Protein AF-A0A8H4JHF5-F1 (afdb_monomer_lite)

Secondary structure (DSSP, 8-state):
-----EETTEES-HHHHHHHTT---BSTTS-B----S--EEE-SSS-EEEEEE-TTSSEEEETTTEEEEHHHHHHHHHHHHHHHHHHHHHHTTT-------GGG----TT---TT--GGG-TTT--TTHHHHHHHHHHH-TTT-SB----TT----B-HHHHHHHHHHHHHHHHHHHHHHHHH-SS---HHHHTT--SS--SS---SEEEETTEEEE--------SSS-------

Structure (mmCIF, N/CA/C/O backbone):
data_AF-A0A8H4JHF5-F1
#
_entry.id   AF-A0A8H4JHF5-F1
#
loop_
_atom_site.group_PDB
_atom_site.id
_atom_site.type_symbol
_atom_site.label_atom_id
_atom_site.label_alt_id
_atom_site.label_comp_id
_atom_site.label_asym_id
_atom_site.label_entity_id
_atom_site.label_seq_id
_atom_site.pdbx_PDB_ins_code
_atom_site.Cartn_x
_atom_site.Cartn_y
_atom_site.Cartn_z
_atom_site.occupancy
_atom_site.B_iso_or_equiv
_atom_site.auth_seq_id
_atom_site.auth_comp_id
_atom_site.auth_asym_id
_atom_site.auth_atom_id
_atom_site.pdbx_PDB_model_num
ATOM 1 N N . MET A 1 1 ? 5.338 -19.793 -7.069 1.00 25.20 1 MET A N 1
ATOM 2 C CA . MET A 1 1 ? 5.642 -18.380 -6.772 1.00 25.20 1 MET A CA 1
ATOM 3 C C . MET A 1 1 ? 6.980 -18.367 -6.062 1.00 25.20 1 MET A C 1
ATOM 5 O O . MET A 1 1 ? 7.082 -19.048 -5.052 1.00 25.20 1 MET A O 1
ATOM 9 N N . VAL A 1 2 ? 8.006 -17.720 -6.619 1.00 23.58 2 VAL A N 1
ATOM 10 C CA . VAL A 1 2 ? 9.291 -17.571 -5.917 1.00 23.58 2 VAL A CA 1
ATOM 11 C C . VAL A 1 2 ? 9.141 -16.384 -4.978 1.00 23.58 2 VAL A C 1
ATOM 13 O O . VAL A 1 2 ? 8.960 -15.260 -5.436 1.00 23.58 2 VAL A O 1
ATOM 16 N N . THR A 1 3 ? 9.139 -16.644 -3.677 1.00 25.92 3 THR A N 1
ATOM 17 C CA . THR A 1 3 ? 9.315 -15.608 -2.661 1.00 25.92 3 THR A CA 1
ATOM 18 C C . THR A 1 3 ? 10.799 -15.265 -2.619 1.00 25.92 3 THR A C 1
ATOM 20 O O . THR A 1 3 ? 11.589 -16.091 -2.175 1.00 25.92 3 THR A O 1
ATOM 23 N N . GLU A 1 4 ? 11.180 -14.098 -3.137 1.00 43.41 4 GLU A N 1
ATOM 24 C CA . GLU A 1 4 ? 12.553 -13.596 -3.016 1.00 43.41 4 GLU A CA 1
ATOM 25 C C . GLU A 1 4 ? 12.819 -13.123 -1.578 1.00 43.41 4 GLU A C 1
ATOM 27 O O . GLU A 1 4 ? 11.966 -12.480 -0.958 1.00 43.41 4 GLU A O 1
ATOM 32 N N . ASP A 1 5 ? 14.011 -13.425 -1.063 1.00 31.88 5 ASP A N 1
ATOM 33 C CA . ASP A 1 5 ? 14.491 -12.911 0.218 1.00 31.88 5 ASP A CA 1
ATOM 34 C C . ASP A 1 5 ? 15.028 -11.478 0.056 1.00 31.88 5 ASP A C 1
ATOM 36 O O . ASP A 1 5 ? 15.792 -11.171 -0.867 1.00 31.88 5 ASP A O 1
ATOM 40 N N . PHE A 1 6 ? 14.617 -10.596 0.973 1.00 39.22 6 PHE A N 1
ATOM 41 C CA . PHE A 1 6 ? 14.977 -9.176 1.004 1.00 39.22 6 PHE A CA 1
ATOM 42 C C . PHE A 1 6 ? 15.893 -8.886 2.199 1.00 39.22 6 PHE A C 1
ATOM 44 O O . PHE A 1 6 ? 15.413 -8.677 3.314 1.00 39.22 6 PHE A O 1
ATOM 51 N N . GLU A 1 7 ? 17.203 -8.810 1.965 1.00 35.16 7 GLU A N 1
ATOM 52 C CA . GLU A 1 7 ? 18.178 -8.349 2.963 1.00 35.16 7 GLU A CA 1
ATOM 53 C C . GLU A 1 7 ? 18.450 -6.838 2.813 1.00 35.16 7 GLU A C 1
ATOM 55 O O . GLU A 1 7 ? 18.526 -6.304 1.702 1.00 35.16 7 GLU A O 1
ATOM 60 N N . ASP A 1 8 ? 18.567 -6.125 3.940 1.00 40.41 8 ASP A N 1
ATOM 61 C CA . ASP A 1 8 ? 18.917 -4.694 4.043 1.00 40.41 8 ASP A CA 1
ATOM 62 C C . ASP A 1 8 ? 18.173 -3.733 3.085 1.00 40.41 8 ASP A C 1
ATOM 64 O O . ASP A 1 8 ? 18.700 -2.702 2.651 1.00 40.41 8 ASP A O 1
ATOM 68 N N . GLY A 1 9 ? 16.924 -4.058 2.732 1.00 38.84 9 GLY A N 1
ATOM 69 C CA . GLY A 1 9 ? 16.094 -3.247 1.832 1.00 38.84 9 GLY A CA 1
ATOM 70 C C . GLY A 1 9 ? 16.600 -3.181 0.384 1.00 38.84 9 GLY A C 1
ATOM 71 O O . GLY A 1 9 ? 16.197 -2.281 -0.361 1.00 38.84 9 GLY A O 1
ATOM 72 N N . LYS A 1 10 ? 17.476 -4.108 -0.025 1.00 37.06 10 LYS A N 1
ATOM 73 C CA . LYS A 1 10 ? 17.934 -4.273 -1.410 1.00 37.06 10 LYS A CA 1
ATOM 74 C C . LYS A 1 10 ? 17.212 -5.453 -2.058 1.00 37.06 10 LYS A C 1
ATOM 76 O O . LYS A 1 10 ? 17.148 -6.539 -1.495 1.00 37.06 10 LYS A O 1
ATOM 81 N N . SER A 1 11 ? 16.741 -5.252 -3.285 1.00 39.59 11 SER A N 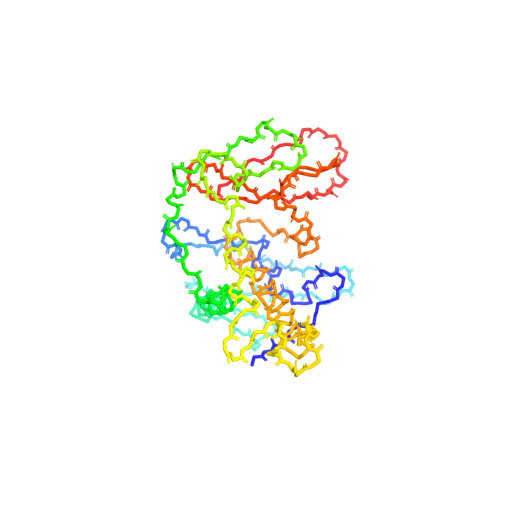1
ATOM 82 C CA . SER A 1 11 ? 16.392 -6.362 -4.174 1.00 39.59 11 SER A CA 1
ATOM 83 C C . SER A 1 11 ? 17.664 -7.140 -4.512 1.00 39.59 11 SER A C 1
ATOM 85 O O . SER A 1 11 ? 18.579 -6.579 -5.120 1.00 39.59 11 SER A O 1
ATOM 87 N N . SER A 1 12 ? 17.715 -8.422 -4.150 1.00 38.69 12 SER A N 1
ATOM 88 C CA . SER A 1 12 ? 18.722 -9.375 -4.644 1.00 38.69 12 SER A CA 1
ATOM 89 C C . SER A 1 12 ? 18.585 -9.594 -6.161 1.00 38.69 12 SER A C 1
ATOM 91 O O . SER A 1 12 ? 19.569 -9.827 -6.866 1.00 38.69 12 SER A O 1
ATOM 93 N N . SER A 1 13 ? 17.369 -9.415 -6.684 1.00 44.72 13 SER A N 1
ATOM 94 C CA . SER A 1 13 ? 17.026 -9.480 -8.101 1.00 44.72 13 SER A CA 1
ATOM 95 C C . SER A 1 13 ? 17.589 -8.287 -8.888 1.00 44.72 13 SER A C 1
ATOM 97 O O . SER A 1 13 ? 17.023 -7.187 -8.888 1.00 44.72 13 SER A O 1
ATOM 99 N N . THR A 1 14 ? 18.689 -8.507 -9.620 1.00 48.59 14 THR A N 1
ATOM 100 C CA . THR A 1 14 ? 19.264 -7.532 -10.575 1.00 48.59 14 THR A CA 1
ATOM 101 C C . THR A 1 14 ? 18.264 -7.138 -11.674 1.00 48.59 14 THR A C 1
ATOM 103 O O . THR A 1 14 ? 18.361 -6.050 -12.237 1.00 48.59 14 THR A O 1
ATOM 106 N N . LEU A 1 15 ? 17.282 -7.998 -11.969 1.00 48.69 15 LEU A N 1
ATOM 107 C CA . LEU A 1 15 ? 16.247 -7.759 -12.977 1.00 48.69 15 LEU A CA 1
ATOM 108 C C . LEU A 1 15 ? 15.301 -6.615 -12.581 1.00 48.69 15 LEU A C 1
ATOM 110 O O . LEU A 1 15 ? 15.042 -5.737 -13.400 1.00 48.69 15 LEU A O 1
ATOM 114 N N . LEU A 1 16 ? 14.826 -6.588 -11.330 1.00 48.66 16 LEU A N 1
ATOM 115 C CA . LEU A 1 16 ? 13.925 -5.531 -10.855 1.00 48.66 16 LEU A CA 1
ATOM 116 C C . LEU A 1 16 ? 14.627 -4.163 -10.887 1.00 48.66 16 LEU A C 1
ATOM 118 O O . LEU A 1 16 ? 14.064 -3.188 -11.374 1.00 48.66 16 LEU A O 1
ATOM 122 N N . VAL A 1 17 ? 15.903 -4.138 -10.479 1.00 47.56 17 VAL A N 1
ATOM 123 C CA . VAL A 1 17 ? 16.789 -2.962 -10.546 1.00 47.56 17 VAL A CA 1
ATOM 124 C C . VAL A 1 17 ? 17.064 -2.524 -11.993 1.00 47.56 17 VAL A C 1
ATOM 126 O O . VAL A 1 17 ? 17.248 -1.337 -12.245 1.00 47.56 17 VAL A O 1
ATOM 129 N N . TYR A 1 18 ? 17.078 -3.446 -12.964 1.00 51.41 18 TYR A N 1
ATOM 130 C CA . TYR A 1 18 ? 17.217 -3.110 -14.386 1.00 51.41 18 TYR A CA 1
ATOM 131 C C . TYR A 1 18 ? 15.966 -2.422 -14.942 1.00 51.41 18 TYR A C 1
ATOM 133 O O . TYR A 1 18 ? 16.091 -1.417 -15.639 1.00 51.41 18 TYR A O 1
ATOM 141 N N . PHE A 1 19 ? 14.769 -2.922 -14.618 1.00 49.56 19 PHE A N 1
ATOM 142 C CA . PHE A 1 19 ? 13.523 -2.262 -15.015 1.00 49.56 19 PHE A CA 1
ATOM 143 C C . PHE A 1 19 ? 13.397 -0.881 -14.364 1.00 49.56 19 PHE A C 1
ATOM 145 O O . PHE A 1 19 ? 13.328 0.117 -15.078 1.00 49.56 19 PHE A O 1
ATOM 152 N N . SER A 1 20 ? 13.464 -0.795 -13.034 1.00 45.72 20 SER A N 1
ATOM 153 C CA . SER A 1 20 ? 13.176 0.448 -12.306 1.00 45.72 20 SER A CA 1
ATOM 154 C C . SER A 1 20 ? 14.230 1.557 -12.491 1.00 45.72 20 SER A C 1
ATOM 156 O O . SER A 1 20 ? 13.950 2.730 -12.236 1.00 45.72 20 SER A O 1
ATOM 158 N N . ALA A 1 21 ? 15.431 1.224 -12.982 1.00 43.59 21 ALA A N 1
ATOM 159 C CA . ALA A 1 21 ? 16.453 2.201 -13.365 1.00 43.59 21 ALA A CA 1
ATOM 160 C C . ALA A 1 21 ? 16.362 2.682 -14.831 1.00 43.59 21 ALA A C 1
ATOM 162 O O . ALA A 1 21 ? 17.144 3.556 -15.213 1.00 43.59 21 ALA A O 1
ATOM 163 N N . ILE A 1 22 ? 15.490 2.097 -15.671 1.00 47.69 22 ILE A N 1
ATOM 164 C CA . ILE A 1 22 ? 15.524 2.296 -17.137 1.00 47.69 22 ILE A CA 1
ATOM 165 C C . ILE A 1 22 ? 14.126 2.453 -17.789 1.00 47.69 22 ILE A C 1
ATOM 167 O O . ILE A 1 22 ? 13.994 3.257 -18.712 1.00 47.69 22 ILE A O 1
ATOM 171 N N . TRP A 1 23 ? 13.087 1.723 -17.352 1.00 47.41 23 TRP A N 1
ATOM 172 C CA . TRP A 1 23 ? 11.727 1.723 -17.933 1.00 47.41 23 TRP A CA 1
ATOM 173 C C . TRP A 1 23 ? 10.649 1.860 -16.839 1.00 47.41 23 TRP A C 1
ATOM 175 O O . TRP A 1 23 ? 10.302 0.875 -16.193 1.00 47.41 23 TRP A O 1
ATOM 185 N N . GLY A 1 24 ? 10.057 3.050 -16.701 1.00 43.91 24 GLY A N 1
ATOM 186 C CA . GLY A 1 24 ? 8.703 3.190 -16.144 1.00 43.91 24 GLY A CA 1
ATOM 187 C C . GLY A 1 24 ? 7.635 2.969 -17.227 1.00 43.91 24 GLY A C 1
ATOM 188 O O . GLY A 1 24 ? 7.940 3.043 -18.425 1.00 43.91 24 GLY A O 1
ATOM 189 N N . LEU A 1 25 ? 6.384 2.721 -16.826 1.00 39.84 25 LEU A N 1
ATOM 190 C CA . LEU A 1 25 ? 5.227 2.757 -17.734 1.00 39.84 25 LEU A CA 1
ATOM 191 C C . LEU A 1 25 ? 5.077 4.164 -18.343 1.00 39.84 25 LEU A C 1
ATOM 193 O O . LEU A 1 25 ? 5.313 5.164 -17.664 1.00 39.84 25 LEU A O 1
ATOM 197 N N . SER A 1 26 ? 4.711 4.268 -19.629 1.00 41.25 26 SER A N 1
ATOM 198 C CA . SER A 1 26 ? 4.605 5.569 -20.304 1.00 41.25 26 SER A CA 1
ATOM 199 C C . SER A 1 26 ? 3.205 5.854 -20.844 1.00 41.25 26 SER A C 1
ATOM 201 O O . SER A 1 26 ? 2.713 5.179 -21.747 1.00 41.25 26 SER A O 1
ATOM 203 N N . LYS A 1 27 ? 2.625 6.945 -20.325 1.00 37.16 27 LYS A N 1
ATOM 204 C CA . LYS A 1 27 ? 1.348 7.552 -20.730 1.00 37.16 27 LYS A CA 1
ATOM 205 C C . LYS A 1 27 ? 0.090 6.688 -20.552 1.00 37.16 27 LYS A C 1
ATOM 207 O O . LYS A 1 27 ? 0.132 5.537 -20.142 1.00 37.16 27 LYS A O 1
ATOM 212 N N . GLU A 1 28 ? -1.040 7.345 -20.814 1.00 37.34 28 GLU A N 1
ATOM 213 C CA . GLU A 1 28 ? -2.404 7.132 -20.295 1.00 37.34 28 GLU A CA 1
ATOM 214 C C . GLU A 1 28 ? -3.033 5.739 -20.519 1.00 37.34 28 GLU A C 1
ATOM 216 O O . GLU A 1 28 ? -4.096 5.473 -19.970 1.00 37.34 28 GLU A O 1
ATOM 221 N N . GLU A 1 29 ? -2.383 4.836 -21.261 1.00 39.84 29 GLU A N 1
ATOM 222 C CA . GLU A 1 29 ? -2.839 3.451 -21.470 1.00 39.84 29 GLU A CA 1
ATOM 223 C C . GLU A 1 29 ? -1.856 2.368 -20.973 1.00 39.84 29 GLU A C 1
ATOM 225 O O . GLU A 1 29 ? -2.173 1.181 -21.042 1.00 39.84 29 GLU A O 1
ATOM 230 N N . GLY A 1 30 ? -0.636 2.721 -20.545 1.00 41.78 30 GLY A N 1
ATOM 231 C CA . GLY A 1 30 ? 0.399 1.749 -20.139 1.00 41.78 30 GLY A CA 1
ATOM 232 C C . GLY A 1 30 ? 0.911 0.817 -21.257 1.00 41.78 30 GLY A C 1
ATOM 233 O O . GLY A 1 30 ? 1.645 -0.139 -20.995 1.00 41.78 30 GLY A O 1
ATOM 234 N N . ASN A 1 31 ? 0.523 1.071 -22.511 1.00 41.31 31 ASN A N 1
ATOM 235 C CA . ASN A 1 31 ? 0.847 0.229 -23.665 1.00 41.31 31 ASN A CA 1
ATOM 236 C C . ASN A 1 31 ? 2.235 0.527 -24.270 1.00 41.31 31 ASN A C 1
ATOM 238 O O . ASN A 1 31 ? 2.893 -0.404 -24.753 1.00 41.31 31 ASN A O 1
ATOM 242 N N . GLU A 1 32 ? 2.674 1.793 -24.228 1.00 38.00 32 GLU A N 1
ATOM 243 C CA . GLU A 1 32 ? 3.924 2.295 -24.820 1.00 38.00 32 GLU A CA 1
ATOM 244 C C . GLU A 1 32 ? 5.040 2.548 -23.790 1.00 38.00 32 GLU A C 1
ATOM 246 O O . GLU A 1 32 ? 4.815 2.640 -22.583 1.00 38.00 32 GLU A O 1
ATOM 251 N N . TYR A 1 33 ? 6.291 2.529 -24.270 1.00 46.97 33 TYR A N 1
ATOM 252 C CA . TYR A 1 33 ? 7.355 1.902 -23.485 1.00 46.97 33 TYR A CA 1
ATOM 253 C C . TYR A 1 33 ? 8.792 2.104 -24.016 1.00 46.97 33 TYR A C 1
ATOM 255 O O . TYR A 1 33 ? 9.018 2.317 -25.209 1.00 46.97 33 TYR A O 1
ATOM 263 N N . LEU A 1 34 ? 9.764 1.886 -23.113 1.00 44.69 34 LEU A N 1
ATOM 264 C CA . LEU A 1 34 ? 11.213 1.604 -23.347 1.00 44.69 34 LEU A CA 1
ATOM 265 C C . LEU A 1 34 ? 11.985 0.084 -23.528 1.00 44.69 34 LEU A C 1
ATOM 26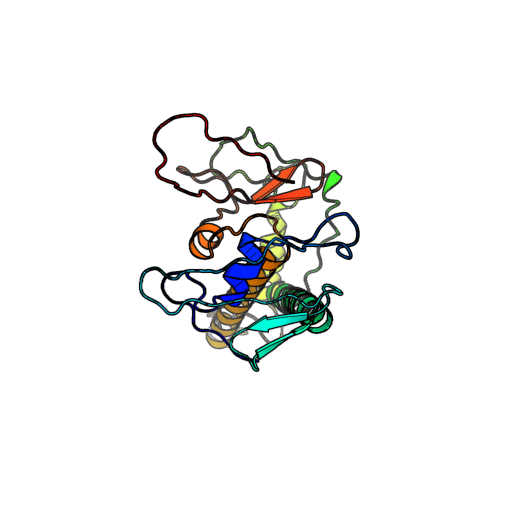7 O O . LEU A 1 34 ? 11.778 -1.735 -22.803 1.00 44.69 34 LEU A O 1
ATOM 271 N N . ARG A 1 35 ? 12.859 0.797 -24.425 1.00 47.56 35 ARG A N 1
ATOM 272 C CA . ARG A 1 35 ? 13.858 0.661 -25.552 1.00 47.56 35 ARG A CA 1
ATOM 273 C C . ARG A 1 35 ? 15.078 1.607 -25.339 1.00 47.56 35 ARG A C 1
ATOM 275 O O . ARG A 1 35 ? 15.020 2.752 -25.783 1.00 47.56 35 ARG A O 1
ATOM 282 N N . PRO A 1 36 ? 16.193 1.179 -24.711 1.00 45.16 36 PRO A N 1
ATOM 283 C CA . PRO A 1 36 ? 17.398 1.978 -24.498 1.00 45.16 36 PRO A CA 1
ATOM 284 C C . PRO A 1 36 ? 18.561 1.482 -25.377 1.00 45.16 36 PRO A C 1
ATOM 286 O O . PRO A 1 36 ? 18.510 0.403 -25.973 1.00 45.16 36 PRO A O 1
ATOM 289 N N . ALA A 1 37 ? 19.681 2.207 -25.368 1.00 41.75 37 ALA A N 1
ATOM 290 C CA . ALA A 1 37 ? 20.959 1.605 -25.745 1.00 41.75 37 ALA A CA 1
ATOM 291 C C . ALA A 1 37 ? 21.364 0.516 -24.726 1.00 41.75 37 ALA A C 1
ATOM 293 O O . ALA A 1 37 ? 21.087 0.641 -23.528 1.00 41.75 37 ALA A O 1
ATOM 294 N N . ARG A 1 38 ? 22.023 -0.553 -25.209 1.00 47.97 38 ARG A N 1
ATOM 295 C CA . ARG A 1 38 ? 22.440 -1.728 -24.415 1.00 47.97 38 ARG A CA 1
ATOM 296 C C . ARG A 1 38 ? 23.074 -1.310 -23.086 1.00 47.97 38 ARG A C 1
ATOM 298 O O . ARG A 1 38 ? 24.094 -0.628 -23.074 1.00 47.97 38 ARG A O 1
ATOM 305 N N . SER A 1 39 ? 22.484 -1.753 -21.983 1.00 51.41 39 SER A N 1
ATOM 306 C CA . SER A 1 39 ? 22.835 -1.308 -20.632 1.00 51.41 39 SER A CA 1
ATOM 307 C C . SER A 1 39 ? 23.347 -2.499 -19.821 1.00 51.41 39 SER A C 1
ATOM 309 O O . SER A 1 39 ? 22.720 -3.556 -19.807 1.00 51.41 39 SER A O 1
ATOM 311 N N . ALA A 1 40 ? 24.495 -2.337 -19.163 1.00 46.00 40 ALA A N 1
ATOM 312 C CA . ALA A 1 40 ? 25.084 -3.349 -18.290 1.00 46.00 40 ALA A CA 1
ATOM 313 C C . ALA A 1 40 ? 25.035 -2.851 -16.844 1.00 46.00 40 ALA A C 1
ATOM 315 O O . ALA A 1 40 ? 25.526 -1.758 -16.554 1.00 46.00 40 ALA A O 1
ATOM 316 N N . LEU A 1 41 ? 24.457 -3.648 -15.944 1.00 46.22 41 LEU A N 1
ATOM 317 C CA . LEU A 1 41 ? 24.495 -3.361 -14.512 1.00 46.22 41 LEU A CA 1
ATOM 318 C C . LEU A 1 41 ? 25.717 -4.026 -13.884 1.00 46.22 41 LEU A C 1
ATOM 320 O O . LEU A 1 41 ? 26.019 -5.194 -14.139 1.00 46.22 41 LEU A O 1
ATOM 324 N N . ARG A 1 42 ? 26.409 -3.262 -13.039 1.00 41.62 42 ARG A N 1
ATOM 325 C CA . ARG A 1 42 ? 27.586 -3.702 -12.297 1.00 41.62 42 ARG A CA 1
ATOM 326 C C . ARG A 1 42 ? 27.272 -3.625 -10.808 1.00 41.62 42 ARG A C 1
ATOM 328 O O . ARG A 1 42 ? 27.178 -2.530 -10.258 1.00 41.62 42 ARG A O 1
ATOM 335 N N . GLN A 1 43 ? 27.095 -4.780 -10.169 1.00 43.62 43 GLN A N 1
ATOM 336 C CA . GLN A 1 43 ? 27.123 -4.858 -8.708 1.00 43.62 43 GLN A CA 1
ATOM 337 C C . GLN A 1 43 ? 28.518 -4.436 -8.215 1.00 43.62 43 GLN A C 1
ATOM 339 O O . GLN A 1 43 ? 29.500 -4.600 -8.940 1.00 43.62 43 GLN A O 1
ATOM 344 N N . SER A 1 44 ? 28.626 -3.891 -7.000 1.00 40.91 44 SER A N 1
ATOM 345 C CA . SER A 1 44 ? 29.897 -3.355 -6.485 1.00 40.91 44 SER A CA 1
ATOM 346 C C . SER A 1 44 ? 31.009 -4.405 -6.390 1.00 40.91 44 SER A C 1
ATOM 348 O O . SER A 1 44 ? 32.169 -4.063 -6.596 1.00 40.91 44 SER A O 1
ATOM 350 N N . GLU A 1 45 ? 30.652 -5.668 -6.135 1.00 42.09 45 GLU A N 1
ATOM 351 C CA . GLU A 1 45 ? 31.588 -6.793 -5.960 1.00 42.09 45 GLU A CA 1
ATOM 352 C C . GLU A 1 45 ? 31.126 -8.076 -6.695 1.00 42.09 45 GLU A C 1
ATOM 354 O O . GLU A 1 45 ? 31.617 -9.167 -6.421 1.00 42.09 45 GLU A O 1
ATOM 359 N N . GLY A 1 46 ? 30.168 -7.961 -7.627 1.00 52.50 46 GLY A N 1
ATOM 360 C CA . GLY A 1 46 ? 29.481 -9.101 -8.254 1.00 52.50 46 GLY A CA 1
ATOM 361 C C . GLY A 1 46 ? 29.697 -9.255 -9.765 1.00 52.50 46 GLY A C 1
ATOM 362 O O . GLY A 1 46 ? 30.349 -8.440 -10.423 1.00 52.50 46 GLY A O 1
ATOM 363 N N . SER A 1 47 ? 29.109 -10.313 -10.329 1.00 53.28 47 SER A N 1
ATOM 364 C CA . SER A 1 47 ? 29.116 -10.606 -11.767 1.00 53.28 47 SER A CA 1
ATOM 365 C C . SER A 1 47 ? 28.427 -9.510 -12.596 1.00 53.28 47 SER A C 1
ATOM 367 O O . SER A 1 47 ? 27.471 -8.866 -12.158 1.00 53.28 47 SER A O 1
ATOM 369 N N . VAL A 1 48 ? 28.912 -9.292 -13.823 1.00 59.78 48 VAL A N 1
ATOM 370 C CA . VAL A 1 48 ? 28.329 -8.314 -14.756 1.00 59.78 48 VAL A CA 1
ATOM 371 C C . VAL A 1 48 ? 27.184 -8.966 -15.522 1.00 59.78 48 VAL A C 1
ATOM 373 O O . VAL A 1 48 ? 27.404 -9.878 -16.317 1.00 59.78 48 VAL A O 1
ATOM 376 N N . TYR A 1 49 ? 25.966 -8.471 -15.311 1.00 62.06 49 TYR A N 1
ATOM 377 C CA . TYR A 1 49 ? 24.783 -8.955 -16.017 1.00 62.06 49 TYR A CA 1
ATOM 378 C C . TYR A 1 49 ? 24.599 -8.187 -17.330 1.00 62.06 49 TYR A C 1
ATOM 380 O O . TYR A 1 49 ? 24.472 -6.958 -17.347 1.00 62.06 49 TYR A O 1
ATOM 388 N N . HIS A 1 50 ? 24.580 -8.928 -18.439 1.00 69.25 50 HIS A N 1
ATOM 389 C CA . HIS A 1 50 ? 24.323 -8.402 -19.776 1.00 69.25 50 HIS A CA 1
ATOM 390 C C . HIS A 1 50 ? 22.886 -8.710 -20.199 1.00 69.25 50 HIS A C 1
ATOM 392 O O . HIS A 1 50 ? 22.518 -9.874 -20.356 1.00 69.25 50 HIS A O 1
ATOM 398 N N . PHE A 1 51 ? 22.102 -7.652 -20.404 1.00 73.75 51 PHE A N 1
ATOM 399 C CA . PHE A 1 51 ? 20.723 -7.726 -20.876 1.00 73.75 51 PHE A CA 1
ATOM 400 C C . PHE A 1 51 ? 20.659 -7.418 -22.375 1.00 73.75 51 PHE A C 1
ATOM 402 O O . PHE A 1 51 ? 21.225 -6.427 -22.851 1.00 73.75 51 PHE A O 1
ATOM 409 N N . TYR A 1 52 ? 19.950 -8.263 -23.117 1.00 76.69 52 TYR A N 1
ATOM 410 C CA . TYR A 1 52 ? 19.759 -8.152 -24.558 1.00 76.69 52 TYR A CA 1
ATOM 411 C C . TYR A 1 52 ? 18.272 -8.004 -24.862 1.00 76.69 52 TYR A C 1
ATOM 413 O O . TYR A 1 52 ? 17.457 -8.803 -24.414 1.00 76.69 52 TYR A O 1
ATOM 421 N N . TRP A 1 53 ? 17.921 -6.991 -25.650 1.00 77.75 53 TRP A N 1
ATOM 422 C CA . TRP A 1 53 ? 16.562 -6.804 -26.148 1.00 77.75 53 TRP A CA 1
ATOM 423 C C . TRP A 1 53 ? 16.420 -7.395 -27.547 1.00 77.75 53 TRP A C 1
ATOM 425 O O . TRP A 1 53 ? 17.242 -7.131 -28.426 1.00 77.75 53 TRP A O 1
ATOM 435 N N . SER A 1 54 ? 15.342 -8.145 -27.768 1.00 81.38 54 SER A N 1
ATOM 436 C CA . SER A 1 54 ? 14.867 -8.498 -29.113 1.00 81.38 5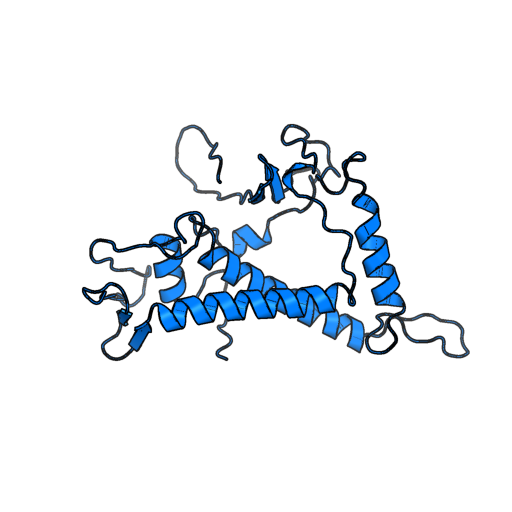4 SER A CA 1
ATOM 437 C C . SER A 1 54 ? 14.531 -7.240 -29.930 1.00 81.38 54 SER A C 1
ATOM 439 O O . SER A 1 54 ? 14.036 -6.257 -29.377 1.00 81.38 54 SER A O 1
ATOM 441 N N . GLU A 1 55 ? 14.731 -7.269 -31.249 1.00 78.31 55 GLU A N 1
ATOM 442 C CA . GLU A 1 55 ? 14.532 -6.099 -32.128 1.00 78.31 55 GLU A CA 1
ATOM 443 C C . GLU A 1 55 ? 13.085 -5.564 -32.098 1.00 78.31 55 GLU A C 1
ATOM 445 O O . GLU A 1 55 ? 12.850 -4.350 -32.072 1.00 78.31 55 GLU A O 1
ATOM 450 N N . ASN A 1 56 ? 12.104 -6.467 -31.984 1.00 79.69 56 ASN A N 1
ATOM 451 C CA . ASN A 1 56 ? 10.68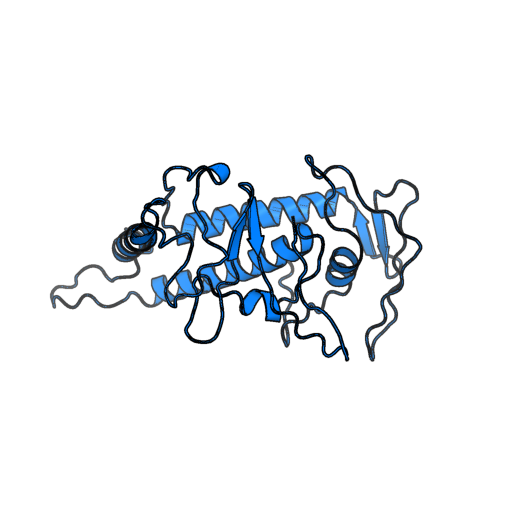1 -6.145 -31.824 1.00 79.69 56 ASN A CA 1
ATOM 452 C C . ASN A 1 56 ? 10.313 -5.581 -30.428 1.00 79.69 56 ASN A C 1
ATOM 454 O O . ASN A 1 56 ? 9.172 -5.168 -30.216 1.00 79.69 56 ASN A O 1
ATOM 458 N N . GLY A 1 57 ? 11.264 -5.524 -29.488 1.00 76.88 57 GLY A N 1
ATOM 459 C CA . GLY A 1 57 ? 11.068 -5.006 -28.132 1.00 76.88 57 GLY A CA 1
ATOM 460 C C . GLY A 1 57 ? 10.147 -5.857 -27.254 1.00 76.88 57 GLY A C 1
ATOM 461 O O . GLY A 1 57 ? 9.665 -5.356 -26.246 1.00 76.88 57 GLY A O 1
ATOM 462 N N . GLN A 1 58 ? 9.861 -7.110 -27.632 1.00 81.00 58 GLN A N 1
ATOM 463 C CA . GLN A 1 58 ? 8.919 -7.964 -26.897 1.00 81.00 58 GLN A CA 1
ATOM 464 C C . GLN A 1 58 ? 9.577 -8.917 -25.898 1.00 81.00 58 GLN A C 1
ATOM 466 O O . GLN A 1 58 ? 8.847 -9.508 -25.107 1.00 81.00 58 GLN A O 1
ATOM 471 N N . THR A 1 59 ? 10.905 -9.056 -25.897 1.00 83.44 59 THR A N 1
ATOM 472 C CA . THR A 1 59 ? 11.643 -9.956 -24.996 1.00 83.44 59 THR A CA 1
ATOM 473 C C . THR A 1 59 ? 12.991 -9.371 -24.570 1.00 83.44 59 THR A C 1
ATOM 475 O O . THR A 1 59 ? 13.757 -8.887 -25.410 1.00 83.44 59 THR A O 1
ATOM 478 N N . ILE A 1 60 ? 13.293 -9.491 -23.274 1.00 82.50 60 ILE A N 1
ATOM 479 C CA . ILE A 1 60 ? 14.639 -9.370 -22.697 1.00 82.50 60 ILE A CA 1
ATOM 480 C C . ILE A 1 60 ? 15.216 -10.775 -22.526 1.00 82.50 60 ILE A C 1
ATOM 482 O O . ILE A 1 60 ? 14.508 -11.660 -22.045 1.00 82.50 60 ILE A O 1
ATOM 486 N N . SER A 1 61 ? 16.493 -10.980 -22.838 1.00 82.44 61 SER A N 1
ATOM 487 C CA . SER A 1 61 ? 17.257 -12.147 -22.387 1.00 82.44 61 SER A CA 1
ATOM 488 C C . SER A 1 61 ? 18.520 -11.749 -21.625 1.00 82.44 61 SER A C 1
ATOM 490 O O . SER A 1 61 ? 19.122 -10.700 -21.872 1.00 82.44 61 SER A O 1
ATOM 492 N N . TRP A 1 62 ? 18.909 -12.592 -20.672 1.00 82.69 62 TRP A N 1
ATOM 493 C CA . TRP A 1 62 ? 20.143 -12.490 -19.896 1.00 82.69 62 TRP A CA 1
ATOM 494 C C . TRP A 1 62 ? 20.637 -13.893 -19.534 1.00 82.69 62 TRP A C 1
ATOM 496 O O . TRP A 1 62 ? 19.883 -14.861 -19.568 1.00 82.69 62 TRP A O 1
ATOM 506 N N . ASP A 1 63 ? 21.928 -14.006 -19.224 1.00 74.75 63 ASP A N 1
ATOM 507 C CA . ASP A 1 63 ? 22.584 -15.275 -18.871 1.00 74.75 63 ASP A CA 1
ATOM 508 C C . ASP A 1 63 ? 22.277 -16.442 -19.841 1.00 74.75 63 ASP A C 1
ATOM 510 O O . ASP A 1 63 ? 22.020 -17.577 -19.453 1.00 74.75 63 ASP A O 1
ATOM 514 N N . ARG A 1 64 ? 22.290 -16.113 -21.143 1.00 69.44 64 ARG A N 1
ATOM 515 C CA . ARG A 1 64 ? 22.022 -16.969 -22.319 1.00 69.44 64 ARG A CA 1
ATOM 516 C C . ARG A 1 64 ? 20.603 -17.534 -22.418 1.00 69.44 64 ARG A C 1
ATOM 518 O O . ARG A 1 64 ? 19.924 -17.226 -23.394 1.00 69.44 64 ARG A O 1
ATOM 525 N N . ASP A 1 65 ? 20.174 -18.317 -21.436 1.00 76.81 65 ASP A N 1
ATOM 526 C CA . ASP A 1 65 ? 18.946 -19.118 -21.512 1.00 76.81 65 ASP A CA 1
ATOM 527 C C . ASP A 1 65 ? 17.749 -18.430 -20.830 1.00 76.81 65 ASP A C 1
ATOM 529 O O . ASP A 1 65 ? 16.588 -18.689 -21.173 1.00 76.81 65 ASP A O 1
ATOM 533 N N . THR A 1 66 ? 18.006 -17.505 -19.897 1.00 79.94 66 THR A N 1
ATOM 534 C CA . THR A 1 66 ? 16.943 -16.809 -19.161 1.00 79.94 66 THR A CA 1
ATOM 535 C C . THR A 1 66 ? 16.342 -15.687 -20.003 1.00 79.94 66 THR A C 1
ATOM 537 O O . THR A 1 66 ? 17.048 -14.848 -20.565 1.00 79.94 66 THR A O 1
ATOM 540 N N . HIS A 1 67 ? 15.013 -15.657 -20.098 1.00 83.81 67 HIS A N 1
ATOM 541 C CA . HIS A 1 67 ? 14.295 -14.686 -20.914 1.00 83.81 67 HIS A CA 1
ATOM 542 C C . HIS A 1 67 ? 12.942 -14.301 -20.308 1.00 83.81 67 HIS A C 1
ATOM 544 O O . HIS A 1 67 ? 12.240 -15.123 -19.718 1.00 83.81 67 HIS A O 1
ATOM 550 N N . LEU A 1 68 ? 12.561 -13.037 -20.496 1.00 83.19 68 LEU A N 1
ATOM 551 C CA . LEU A 1 68 ? 11.288 -12.472 -20.064 1.00 83.19 68 LEU A CA 1
ATOM 552 C C . LEU A 1 68 ? 10.647 -11.713 -21.225 1.00 83.19 68 LEU A C 1
ATOM 554 O O . LEU A 1 68 ? 11.194 -10.722 -21.709 1.00 83.19 68 LEU A O 1
ATOM 558 N N . SER A 1 69 ? 9.469 -12.157 -21.655 1.00 86.25 69 SER A N 1
ATOM 559 C CA . SER A 1 69 ? 8.651 -11.408 -22.609 1.00 86.25 69 SER A CA 1
ATOM 560 C C . SER A 1 69 ? 7.857 -10.290 -21.930 1.00 86.25 69 SER A C 1
ATOM 562 O O . SER A 1 69 ? 7.413 -10.428 -20.788 1.00 86.25 69 SER A O 1
ATOM 564 N N . MET A 1 70 ? 7.550 -9.223 -22.667 1.00 80.25 70 MET A N 1
ATOM 565 C CA . MET A 1 70 ? 6.647 -8.159 -22.213 1.00 80.25 70 MET A CA 1
ATOM 566 C C . MET A 1 70 ? 5.221 -8.675 -21.953 1.00 80.25 70 MET A C 1
ATOM 568 O O . MET A 1 70 ? 4.467 -8.062 -21.204 1.00 80.25 70 MET A O 1
ATOM 572 N N . GLY A 1 71 ? 4.848 -9.833 -22.513 1.00 80.12 71 GLY A N 1
ATOM 573 C CA . GLY A 1 71 ? 3.621 -10.546 -22.148 1.00 80.12 71 GLY A CA 1
ATOM 574 C C . GLY A 1 71 ? 3.684 -11.194 -20.758 1.00 80.12 71 GLY A C 1
ATOM 575 O O . GLY A 1 71 ? 2.687 -11.187 -20.040 1.00 80.12 71 GLY A O 1
ATOM 576 N N . GLN A 1 72 ? 4.841 -11.724 -20.348 1.00 81.81 72 GLN A N 1
ATOM 577 C CA . GLN A 1 72 ? 5.064 -12.203 -18.975 1.00 81.81 72 GLN A CA 1
ATOM 578 C C . GLN A 1 72 ? 5.182 -11.030 -17.989 1.00 81.81 72 GLN A C 1
ATOM 580 O O . GLN A 1 72 ? 4.570 -11.091 -16.928 1.00 81.81 72 GLN A O 1
ATOM 585 N N . PHE A 1 73 ? 5.884 -9.950 -18.353 1.00 80.81 73 PHE A N 1
ATOM 586 C CA . PHE A 1 73 ? 6.021 -8.751 -17.513 1.00 80.81 73 PHE A CA 1
ATOM 587 C C . PHE A 1 73 ? 4.668 -8.079 -17.223 1.00 80.81 73 PHE A C 1
ATOM 589 O O . PHE A 1 73 ? 4.330 -7.856 -16.063 1.00 80.81 73 PHE A O 1
ATOM 596 N N . ARG A 1 74 ? 3.828 -7.854 -18.247 1.00 80.00 74 ARG A N 1
ATOM 597 C CA . ARG A 1 74 ? 2.467 -7.317 -18.045 1.00 80.00 74 ARG A CA 1
ATOM 598 C C . ARG A 1 74 ? 1.597 -8.233 -17.173 1.00 80.00 74 ARG A C 1
ATOM 600 O O . ARG A 1 74 ? 0.831 -7.733 -16.357 1.00 80.00 74 ARG A O 1
ATOM 607 N N . ARG A 1 75 ? 1.737 -9.564 -17.288 1.00 84.00 75 ARG A N 1
ATOM 608 C CA . ARG A 1 75 ? 1.050 -10.512 -16.388 1.00 84.00 75 ARG A CA 1
ATOM 609 C C . ARG A 1 75 ? 1.565 -10.448 -14.950 1.00 84.00 75 ARG A C 1
ATOM 611 O O . ARG A 1 75 ? 0.751 -10.561 -14.045 1.00 84.00 75 ARG A O 1
ATOM 618 N N . LEU A 1 76 ? 2.865 -10.233 -14.730 1.00 85.12 76 LEU A N 1
ATOM 619 C CA . LEU A 1 76 ? 3.426 -10.029 -13.390 1.00 85.12 76 LEU A CA 1
ATOM 620 C C . LEU A 1 76 ? 2.841 -8.771 -12.729 1.00 85.12 76 LEU A C 1
ATOM 622 O O . LEU A 1 76 ? 2.400 -8.844 -11.587 1.00 85.12 76 LEU A O 1
ATOM 626 N N . ALA A 1 77 ? 2.779 -7.653 -13.459 1.00 83.19 77 ALA A N 1
ATOM 627 C CA . ALA A 1 77 ? 2.178 -6.413 -12.963 1.00 83.19 77 ALA A CA 1
ATOM 628 C C . ALA A 1 77 ? 0.675 -6.568 -12.670 1.00 83.19 77 ALA A C 1
ATOM 630 O O . ALA A 1 77 ? 0.208 -6.164 -11.607 1.00 83.19 77 ALA A O 1
ATOM 631 N N . HIS A 1 78 ? -0.072 -7.210 -13.574 1.00 86.94 78 HIS A N 1
ATOM 632 C CA . HIS A 1 78 ? -1.503 -7.462 -13.389 1.00 86.94 78 HIS A CA 1
ATOM 633 C C . HIS A 1 78 ? -1.791 -8.401 -12.205 1.00 86.94 78 HIS A C 1
ATOM 635 O O . HIS A 1 78 ? -2.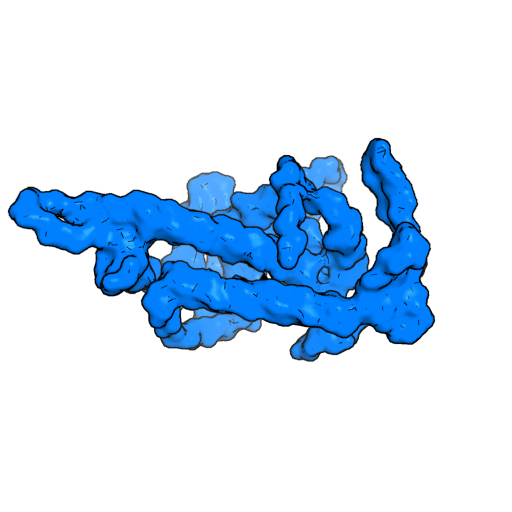692 -8.123 -11.419 1.00 86.94 78 HIS A O 1
ATOM 641 N N . GLU A 1 79 ? -1.008 -9.472 -12.031 1.00 88.50 79 GLU A N 1
ATOM 642 C CA . GLU A 1 79 ? -1.153 -10.378 -10.885 1.00 88.50 79 GLU A CA 1
ATOM 643 C C . GLU A 1 79 ? -0.769 -9.685 -9.572 1.00 88.50 79 GLU A C 1
ATOM 645 O O . GLU A 1 79 ? -1.490 -9.816 -8.589 1.00 88.50 79 GLU A O 1
ATOM 650 N N . ALA A 1 80 ? 0.305 -8.887 -9.546 1.00 88.69 80 ALA A N 1
ATOM 651 C CA . ALA A 1 80 ? 0.656 -8.090 -8.370 1.00 88.69 80 ALA A CA 1
ATOM 652 C C . ALA A 1 80 ? -0.479 -7.119 -7.991 1.00 88.69 80 ALA A C 1
ATOM 654 O O . ALA A 1 80 ? -0.855 -7.039 -6.824 1.00 88.69 80 ALA A O 1
ATOM 655 N N . PHE A 1 81 ? -1.086 -6.441 -8.970 1.00 89.25 81 PHE A N 1
ATOM 656 C CA . PHE A 1 81 ? -2.223 -5.549 -8.732 1.00 89.25 81 PHE A CA 1
ATOM 657 C C . PHE A 1 81 ? -3.455 -6.312 -8.215 1.00 89.25 81 PHE A C 1
ATOM 659 O O . PHE A 1 81 ? -4.073 -5.909 -7.230 1.00 89.25 81 PHE A O 1
ATOM 666 N N . HIS A 1 82 ? -3.773 -7.457 -8.822 1.00 92.12 82 HIS A N 1
ATOM 667 C CA . HIS A 1 82 ? -4.860 -8.331 -8.384 1.00 92.12 82 HIS A CA 1
ATOM 668 C C . HIS A 1 82 ? -4.655 -8.834 -6.942 1.00 92.12 82 HIS A C 1
ATOM 670 O O . HIS A 1 82 ? -5.564 -8.729 -6.119 1.00 92.12 82 HIS A O 1
ATOM 676 N N . GLN A 1 83 ? -3.450 -9.297 -6.594 1.00 92.81 83 GLN A N 1
ATOM 677 C CA . GLN A 1 83 ? -3.122 -9.724 -5.229 1.00 92.81 83 GLN A CA 1
ATOM 678 C C . GLN A 1 83 ? -3.173 -8.558 -4.230 1.00 92.81 83 GLN A C 1
ATOM 680 O O . GLN A 1 83 ? -3.666 -8.747 -3.118 1.00 92.81 83 GLN A O 1
ATOM 685 N N . ALA A 1 84 ? -2.744 -7.347 -4.612 1.00 92.69 84 ALA A N 1
ATOM 686 C CA . ALA A 1 84 ? -2.890 -6.160 -3.766 1.00 92.69 84 ALA A CA 1
ATOM 687 C C . ALA A 1 84 ? -4.365 -5.861 -3.466 1.00 92.69 84 ALA A C 1
ATOM 689 O O . ALA A 1 84 ? -4.722 -5.673 -2.304 1.00 92.69 84 ALA A O 1
ATOM 690 N N . MET A 1 85 ? -5.232 -5.893 -4.485 1.00 92.56 85 MET A N 1
ATOM 691 C CA . MET A 1 85 ? -6.677 -5.702 -4.318 1.00 92.56 85 MET A CA 1
ATOM 692 C C . MET A 1 85 ? -7.300 -6.770 -3.409 1.00 92.56 85 MET A C 1
ATOM 694 O O . MET A 1 85 ? -8.070 -6.431 -2.511 1.00 92.56 85 MET A O 1
ATOM 698 N N . VAL A 1 86 ? -6.939 -8.048 -3.582 1.00 93.69 86 VAL A N 1
ATOM 699 C CA . VAL A 1 86 ? -7.453 -9.156 -2.753 1.00 93.69 86 VAL A CA 1
ATOM 700 C C . VAL A 1 86 ? -6.998 -9.038 -1.292 1.00 93.69 86 VAL A C 1
ATOM 702 O O . VAL A 1 86 ? -7.828 -9.155 -0.388 1.00 93.69 86 VAL A O 1
ATOM 705 N N . GLN A 1 87 ? -5.712 -8.769 -1.030 1.00 94.25 87 GLN A N 1
ATOM 706 C CA . GLN A 1 87 ? -5.222 -8.620 0.349 1.00 94.25 87 GLN A CA 1
ATOM 707 C C . GLN A 1 87 ? -5.729 -7.325 1.003 1.00 94.25 87 GLN A C 1
ATOM 709 O O . GLN A 1 87 ? -6.089 -7.346 2.177 1.00 94.25 87 GLN A O 1
ATOM 714 N N . SER A 1 88 ? -5.834 -6.221 0.254 1.00 93.69 88 SER A N 1
ATOM 715 C CA . SER A 1 88 ? -6.427 -4.970 0.745 1.00 93.69 88 SER A CA 1
ATOM 716 C C . SER A 1 88 ? -7.891 -5.169 1.144 1.00 93.69 88 SER A C 1
ATOM 718 O O . SER A 1 88 ? -8.246 -4.892 2.288 1.00 93.69 88 SER A O 1
ATOM 720 N N . ARG A 1 89 ? -8.717 -5.762 0.268 1.00 93.31 89 ARG A N 1
ATOM 721 C CA . ARG A 1 89 ? -10.123 -6.105 0.552 1.00 93.31 89 ARG A CA 1
ATOM 722 C C . ARG A 1 89 ? -10.275 -6.925 1.837 1.00 93.31 89 ARG A C 1
ATOM 724 O O . ARG A 1 89 ? -11.166 -6.648 2.641 1.00 93.31 89 ARG A O 1
ATOM 731 N N . ARG A 1 90 ? -9.382 -7.901 2.043 1.00 93.25 90 ARG A N 1
ATOM 732 C CA . ARG A 1 90 ? -9.360 -8.746 3.242 1.00 93.25 90 ARG A CA 1
ATOM 733 C C . ARG A 1 90 ? -8.987 -7.963 4.504 1.00 93.25 90 ARG A C 1
ATOM 735 O O . ARG A 1 90 ? -9.699 -8.060 5.495 1.00 93.25 90 ARG A O 1
ATOM 742 N N . LEU A 1 91 ? -7.910 -7.176 4.477 1.00 94.19 91 LEU A N 1
ATOM 743 C CA . LEU A 1 91 ? -7.482 -6.359 5.625 1.00 94.19 91 LEU A CA 1
ATOM 744 C C . LEU A 1 91 ? -8.505 -5.264 5.975 1.00 94.19 91 LEU A C 1
ATOM 746 O O . LEU A 1 91 ? -8.624 -4.869 7.130 1.00 94.19 91 LEU A O 1
ATOM 750 N N . MET A 1 92 ? -9.293 -4.821 4.995 1.00 93.75 92 MET A N 1
ATOM 751 C CA . MET A 1 92 ? -10.420 -3.907 5.187 1.00 93.75 92 MET A CA 1
ATOM 752 C C . MET A 1 92 ? -11.697 -4.604 5.702 1.00 93.75 92 MET A C 1
ATOM 754 O O . MET A 1 92 ? -12.696 -3.923 5.927 1.00 93.75 92 MET A O 1
ATOM 758 N N . TYR A 1 93 ? -11.705 -5.933 5.889 1.00 93.75 93 TYR A N 1
ATOM 759 C CA . TYR A 1 93 ? -12.884 -6.734 6.267 1.00 93.75 93 TYR A CA 1
ATOM 760 C C . TYR A 1 93 ? -14.107 -6.427 5.384 1.00 93.75 93 TYR A C 1
ATOM 762 O O . TYR A 1 93 ? -15.177 -6.043 5.874 1.00 93.75 93 TYR A O 1
ATOM 770 N N . ASP A 1 94 ? -13.907 -6.510 4.062 1.00 91.94 94 ASP A N 1
ATOM 771 C CA . ASP A 1 94 ? -14.901 -6.176 3.031 1.00 91.94 94 ASP A CA 1
ATOM 772 C C . ASP A 1 94 ? -15.517 -4.769 3.211 1.00 91.94 94 ASP A C 1
ATOM 774 O O . ASP A 1 94 ? -16.693 -4.529 2.911 1.00 91.94 94 ASP A O 1
ATOM 778 N N . PHE A 1 95 ? -14.753 -3.818 3.765 1.00 90.81 95 PHE A N 1
ATOM 779 C CA . PHE A 1 95 ? -15.141 -2.410 3.797 1.00 90.81 95 PHE A CA 1
ATOM 780 C C . PHE A 1 95 ? -14.711 -1.709 2.514 1.00 90.81 95 PHE A C 1
ATOM 782 O O . PHE A 1 95 ? -13.566 -1.292 2.355 1.00 90.81 95 PHE A O 1
ATOM 789 N N . GLU A 1 96 ? -15.677 -1.558 1.619 1.00 87.94 96 GLU A N 1
ATOM 790 C CA . GLU A 1 96 ? -15.623 -0.632 0.495 1.00 87.94 96 GLU A CA 1
ATOM 791 C C . GLU A 1 96 ? -16.247 0.701 0.961 1.00 87.94 96 GLU A C 1
ATOM 793 O O . GLU A 1 96 ? -17.471 0.766 1.117 1.00 87.94 96 GLU A O 1
ATOM 798 N N . PRO A 1 97 ? -15.454 1.748 1.270 1.00 80.81 97 PRO A N 1
ATOM 799 C CA . PRO A 1 97 ? -15.994 3.091 1.482 1.00 80.81 97 PRO A CA 1
ATOM 800 C C . PRO A 1 97 ? -16.555 3.659 0.166 1.00 80.81 97 PRO A C 1
ATOM 802 O O . PRO A 1 97 ? -16.179 3.213 -0.918 1.00 80.81 97 PRO A O 1
ATOM 805 N N . GLU A 1 98 ? -17.424 4.672 0.246 1.00 81.88 98 GLU A N 1
ATOM 806 C CA . GLU A 1 98 ? -17.854 5.418 -0.948 1.00 81.88 98 GLU A CA 1
ATOM 807 C C . GLU A 1 98 ? -16.631 5.993 -1.679 1.00 81.88 98 GLU A C 1
ATOM 809 O O . GLU A 1 98 ? -15.816 6.665 -1.047 1.00 81.88 98 GLU A O 1
ATOM 814 N N . ASP A 1 99 ? -16.510 5.733 -2.989 1.00 74.44 99 ASP A N 1
ATOM 815 C CA . ASP A 1 99 ? -15.351 6.118 -3.809 1.00 74.44 99 ASP A CA 1
ATOM 816 C C . ASP A 1 99 ? -15.033 7.624 -3.671 1.00 74.44 99 ASP A C 1
ATOM 818 O O . ASP A 1 99 ? -15.778 8.476 -4.185 1.00 74.44 99 ASP A O 1
ATOM 822 N N . PRO A 1 100 ? -13.941 7.988 -2.969 1.00 73.62 100 PRO A N 1
ATOM 823 C CA . PRO A 1 100 ? -13.651 9.368 -2.642 1.00 73.62 100 PRO A CA 1
ATOM 824 C C . PRO A 1 100 ? -12.962 10.021 -3.840 1.00 73.62 100 PRO A C 1
ATOM 826 O O . PRO A 1 100 ? -11.737 10.124 -3.879 1.00 73.62 100 PRO A O 1
ATOM 829 N N . LYS A 1 101 ? -13.770 10.468 -4.815 1.00 82.50 101 LYS A N 1
ATOM 830 C CA . LYS A 1 101 ? -13.357 11.145 -6.062 1.00 82.50 101 LYS A CA 1
ATOM 831 C C . LYS A 1 101 ? -12.096 11.988 -5.855 1.00 82.50 101 LYS A C 1
ATOM 833 O O . LYS A 1 101 ? -12.179 13.117 -5.365 1.00 82.50 101 LYS A O 1
ATOM 838 N N . ILE A 1 102 ? -10.940 11.458 -6.260 1.00 83.44 102 ILE A N 1
ATOM 839 C CA . ILE A 1 102 ? -9.627 11.963 -5.815 1.00 83.44 102 ILE A CA 1
ATOM 840 C C . ILE A 1 102 ? -9.408 13.425 -6.244 1.00 83.44 102 ILE A C 1
ATOM 842 O O . ILE A 1 102 ? -8.900 14.232 -5.471 1.00 83.44 102 ILE A O 1
ATOM 846 N N . GLY A 1 103 ? -9.924 13.817 -7.416 1.00 84.06 103 GLY A N 1
ATOM 847 C CA . GLY A 1 103 ? -9.970 15.209 -7.899 1.00 84.06 103 GLY A CA 1
ATOM 848 C C . GLY A 1 103 ? -10.799 16.202 -7.072 1.00 84.06 103 GLY A C 1
ATOM 849 O O . GLY A 1 103 ? -10.767 17.393 -7.367 1.00 84.06 103 GLY A O 1
ATOM 850 N N . SER A 1 104 ? -11.534 15.742 -6.056 1.00 88.06 104 SER A N 1
ATOM 851 C CA . SER A 1 104 ? -12.280 16.580 -5.105 1.00 88.06 104 SER A CA 1
ATOM 852 C C . SER A 1 104 ? -11.698 16.579 -3.688 1.00 88.06 104 SER A C 1
ATOM 854 O O . SER A 1 104 ? -12.119 17.395 -2.868 1.00 88.06 104 SER A O 1
ATOM 856 N N . LEU A 1 105 ? -10.722 15.709 -3.399 1.00 90.81 105 LEU A N 1
ATOM 857 C CA . LEU A 1 105 ? -10.066 15.658 -2.096 1.00 90.81 105 LEU A CA 1
ATOM 858 C C . LEU A 1 105 ? -9.121 16.852 -1.923 1.00 90.81 105 LEU A C 1
ATOM 860 O O . LEU A 1 105 ? -8.249 17.123 -2.751 1.00 90.81 105 LEU A O 1
ATOM 864 N N . ARG A 1 106 ? -9.287 17.564 -0.810 1.00 91.38 106 ARG A N 1
ATOM 865 C CA . ARG A 1 106 ? -8.443 18.688 -0.410 1.00 91.38 106 ARG A CA 1
ATOM 866 C C . ARG A 1 106 ? -7.200 18.178 0.308 1.00 91.38 106 ARG A C 1
ATOM 868 O O . ARG A 1 106 ? -7.308 17.621 1.396 1.00 91.38 106 ARG A O 1
ATOM 875 N N . ASP A 1 107 ? -6.027 18.471 -0.239 1.00 93.62 107 ASP A N 1
ATOM 876 C CA . ASP A 1 107 ? -4.759 18.327 0.476 1.00 93.62 107 ASP A CA 1
ATOM 877 C C . ASP A 1 107 ? -3.997 19.660 0.505 1.00 93.62 107 ASP A C 1
ATOM 879 O O . ASP A 1 107 ? -3.806 20.329 -0.513 1.00 93.62 107 ASP A O 1
ATOM 883 N N . GLN A 1 108 ? -3.580 20.080 1.699 1.00 91.62 108 GLN A N 1
ATOM 884 C CA . GLN A 1 108 ? -2.873 21.338 1.926 1.00 91.62 108 GLN A CA 1
ATOM 885 C C . GLN A 1 108 ? -1.377 21.046 2.075 1.00 91.62 108 GLN A C 1
ATOM 887 O O . GLN A 1 108 ? -0.856 20.893 3.181 1.00 91.62 108 GLN A O 1
ATOM 892 N N . LEU A 1 109 ? -0.666 20.961 0.947 1.00 89.56 109 LEU A N 1
ATOM 893 C CA . LEU A 1 109 ? 0.769 20.625 0.909 1.00 89.56 109 LEU A CA 1
ATOM 894 C C . LEU A 1 109 ? 1.652 21.606 1.705 1.00 89.56 109 LEU A C 1
ATOM 896 O O . LEU A 1 109 ? 2.696 21.223 2.222 1.00 89.56 109 LEU A O 1
ATOM 900 N N . SER A 1 110 ? 1.212 22.857 1.870 1.00 90.81 110 SER A N 1
ATOM 901 C CA . SER A 1 110 ? 1.873 23.874 2.700 1.00 90.81 110 SER A CA 1
ATOM 902 C C . SER A 1 110 ? 1.630 23.725 4.210 1.00 90.81 110 SER A C 1
ATOM 904 O O . SER A 1 110 ? 2.282 24.407 5.002 1.00 90.81 110 SER A O 1
ATOM 906 N N . LYS A 1 111 ? 0.697 22.864 4.641 1.00 92.56 111 LYS A N 1
ATOM 907 C CA . LYS A 1 111 ? 0.359 22.674 6.056 1.00 92.56 111 LYS A CA 1
ATOM 908 C C . LYS A 1 111 ? 1.304 21.653 6.692 1.00 92.56 111 LYS A C 1
ATOM 910 O O . LYS A 1 111 ? 1.221 20.452 6.436 1.00 92.56 111 LYS A O 1
ATOM 915 N N . THR A 1 112 ? 2.173 22.159 7.563 1.00 92.38 112 THR A N 1
ATOM 916 C CA . THR A 1 112 ? 3.222 21.417 8.285 1.00 92.38 112 THR A CA 1
ATOM 917 C C . THR A 1 112 ? 2.839 21.039 9.720 1.00 92.38 112 THR A C 1
ATOM 919 O O . THR A 1 112 ? 3.661 20.513 10.464 1.00 92.38 112 THR A O 1
ATOM 922 N N . THR A 1 113 ? 1.595 21.303 10.137 1.00 94.88 113 THR A N 1
ATOM 923 C CA . THR A 1 113 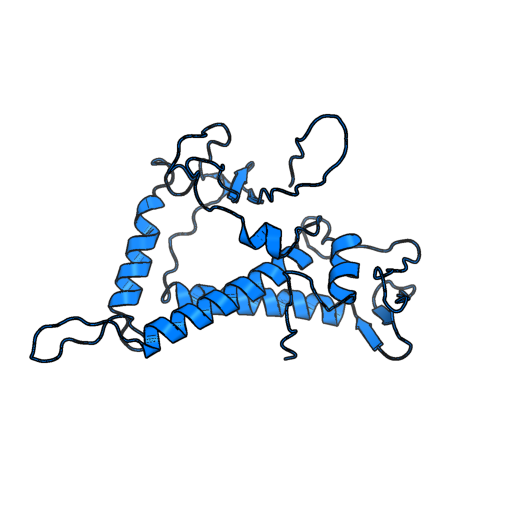? 1.094 20.978 11.482 1.00 94.88 113 THR A CA 1
ATOM 924 C C . THR A 1 113 ? 1.227 19.474 11.760 1.00 94.88 113 THR A C 1
ATOM 926 O O . THR A 1 113 ? 0.738 18.696 10.936 1.00 94.88 113 THR A O 1
ATOM 929 N N . PRO A 1 114 ? 1.823 19.046 12.891 1.00 94.94 114 PRO A N 1
ATOM 930 C CA . PRO A 1 114 ? 1.814 17.644 13.305 1.00 94.94 114 PRO A CA 1
ATOM 931 C C . PRO A 1 114 ? 0.380 17.127 13.471 1.00 94.94 114 PRO A C 1
ATOM 933 O O . PRO A 1 114 ? -0.489 17.864 13.935 1.00 94.94 114 PRO A O 1
ATOM 936 N N . GLY A 1 115 ? 0.137 15.876 13.091 1.00 92.31 115 GLY A N 1
ATOM 937 C CA . GLY A 1 115 ? -1.199 15.280 13.045 1.00 92.31 115 GLY A CA 1
ATOM 938 C C . GLY A 1 115 ? -2.016 15.633 11.797 1.00 92.31 115 GLY A C 1
ATOM 939 O O . GLY A 1 115 ? -3.160 15.213 11.714 1.00 92.31 115 GLY A O 1
ATOM 940 N N . TYR A 1 116 ? -1.474 16.389 10.828 1.00 94.69 116 TYR A N 1
ATOM 941 C CA . TYR A 1 116 ? -2.182 16.666 9.573 1.00 94.69 116 TYR A CA 1
ATOM 942 C C . TYR A 1 116 ? -1.826 15.695 8.440 1.00 94.69 116 TYR A C 1
ATOM 944 O O . TYR A 1 116 ? -0.661 15.571 8.049 1.00 94.69 116 TYR A O 1
ATOM 952 N N . SER A 1 117 ? -2.870 15.114 7.859 1.00 92.69 117 SER A N 1
ATOM 953 C CA . SER A 1 117 ? -2.909 14.484 6.539 1.00 92.69 117 SER A CA 1
ATOM 954 C C . SER A 1 117 ? -4.160 14.945 5.779 1.00 92.69 117 SER A C 1
ATOM 956 O O . SER A 1 117 ? -5.053 15.564 6.362 1.00 92.69 117 SER A O 1
ATOM 958 N N . PHE A 1 118 ? -4.277 14.621 4.489 1.00 92.38 118 PHE A N 1
ATOM 959 C CA . PHE A 1 118 ? -5.526 14.849 3.748 1.00 92.38 118 PHE A CA 1
ATOM 960 C C . PHE A 1 118 ? -6.688 14.028 4.336 1.00 92.38 118 PHE A C 1
ATOM 962 O O . PHE A 1 118 ? -7.837 14.465 4.290 1.00 92.38 118 PHE A O 1
ATOM 969 N N . LEU A 1 119 ? -6.395 12.883 4.964 1.00 90.62 119 LEU A N 1
ATOM 970 C CA . LEU A 1 119 ? -7.375 12.082 5.707 1.00 90.62 119 LEU A CA 1
ATOM 971 C C . LEU A 1 119 ? -8.020 12.875 6.861 1.00 90.62 119 LEU A C 1
ATOM 973 O O . LEU A 1 119 ? -9.219 12.757 7.096 1.00 90.62 119 LEU A O 1
ATOM 977 N N . THR A 1 120 ? -7.237 13.735 7.521 1.00 92.12 120 THR A N 1
ATOM 978 C CA . THR A 1 120 ? -7.648 14.592 8.648 1.00 92.12 120 THR A CA 1
ATOM 979 C C . THR A 1 120 ? -8.076 16.000 8.204 1.00 92.12 120 THR A C 1
ATOM 981 O O . THR A 1 120 ? -8.062 16.936 9.005 1.00 92.12 120 THR A O 1
ATOM 984 N N . ASP A 1 121 ? -8.336 16.236 6.913 1.00 91.94 121 ASP A N 1
ATOM 985 C CA . ASP A 1 121 ? -8.909 17.509 6.469 1.00 91.94 121 ASP A CA 1
ATOM 986 C C . ASP A 1 121 ? -10.440 17.449 6.631 1.00 91.94 121 ASP A C 1
ATOM 988 O O . ASP A 1 121 ? -11.076 16.622 5.969 1.00 91.94 121 ASP A O 1
ATOM 992 N N . PRO A 1 122 ? -11.072 18.304 7.465 1.00 90.44 122 PRO A N 1
ATOM 993 C CA . PRO A 1 122 ? -12.505 18.188 7.762 1.00 90.44 122 PRO A CA 1
ATOM 994 C C . PRO A 1 122 ? -13.424 18.326 6.540 1.00 90.44 122 PRO A C 1
ATOM 996 O O . PRO A 1 122 ? -14.601 17.979 6.610 1.00 90.44 122 PRO A O 1
ATOM 999 N N . GLN A 1 123 ? -12.909 18.831 5.412 1.00 90.38 123 GLN A N 1
ATOM 1000 C CA . GLN A 1 123 ? -13.661 18.906 4.157 1.00 90.38 123 GLN A CA 1
ATOM 1001 C C . GLN A 1 123 ? -13.768 17.546 3.443 1.00 90.38 123 GLN A C 1
ATOM 1003 O O . GLN A 1 123 ? -14.744 17.323 2.729 1.00 90.38 123 GLN A O 1
ATOM 1008 N N . ASN A 1 124 ? -12.824 16.628 3.685 1.00 90.94 124 ASN A N 1
ATOM 1009 C CA . ASN A 1 124 ? -12.774 15.304 3.056 1.00 90.94 124 ASN A CA 1
ATOM 1010 C C . ASN A 1 124 ? -13.596 14.247 3.813 1.00 90.94 124 ASN A C 1
ATOM 1012 O O . ASN A 1 124 ? -14.044 13.282 3.204 1.00 90.94 124 ASN A O 1
ATOM 1016 N N . LYS A 1 125 ? -13.814 14.433 5.126 1.00 89.88 125 LYS A N 1
ATOM 1017 C CA . LYS A 1 125 ? -14.598 13.535 6.006 1.00 89.88 125 LYS A CA 1
ATOM 1018 C C . LYS A 1 125 ? -14.079 12.085 6.098 1.00 89.88 125 LYS A C 1
ATOM 1020 O O . LYS A 1 125 ? -14.849 11.175 6.386 1.00 89.88 125 LYS A O 1
ATOM 1025 N N . LEU A 1 126 ? -12.783 11.867 5.869 1.00 88.88 126 LEU A N 1
ATOM 1026 C CA . LEU A 1 126 ? -12.166 10.531 5.878 1.00 88.88 126 LEU A CA 1
ATOM 1027 C C . LEU A 1 126 ? -11.632 10.111 7.263 1.00 88.88 126 LEU A C 1
ATOM 1029 O O . LEU A 1 126 ? -11.302 8.944 7.460 1.00 88.88 126 LEU A O 1
ATOM 1033 N N . GLU A 1 127 ? -11.557 11.046 8.215 1.00 87.75 127 GLU A N 1
ATOM 1034 C CA . GLU A 1 127 ? -10.866 10.903 9.506 1.00 87.75 127 GLU A CA 1
ATOM 1035 C C . GLU A 1 127 ? -11.339 9.701 10.342 1.00 87.75 127 GLU A C 1
ATOM 1037 O O . GLU A 1 127 ? -10.521 9.038 10.968 1.00 87.75 127 GLU A O 1
ATOM 1042 N N . GLU A 1 128 ? -12.630 9.360 10.312 1.00 88.75 128 GLU A N 1
ATOM 1043 C CA . GLU A 1 128 ? -13.204 8.261 11.108 1.00 88.75 128 GLU A CA 1
ATOM 1044 C C . GLU A 1 128 ? -13.261 6.908 10.364 1.00 88.75 128 GLU A C 1
ATOM 1046 O O . GLU A 1 128 ? -13.665 5.895 10.941 1.00 88.75 128 GLU A O 1
ATOM 1051 N N . LEU A 1 129 ? -12.839 6.830 9.093 1.00 88.19 129 LEU A N 1
ATOM 1052 C CA . LEU A 1 129 ? -12.961 5.591 8.303 1.00 88.19 129 LEU A CA 1
ATOM 1053 C C . LEU A 1 129 ? -12.143 4.428 8.887 1.00 88.19 129 LEU A C 1
ATOM 1055 O O . LEU A 1 129 ? -12.595 3.281 8.847 1.00 88.19 129 LEU A O 1
ATOM 1059 N N . TYR A 1 130 ? -10.988 4.708 9.502 1.00 88.31 130 TYR A N 1
ATOM 1060 C CA . TYR A 1 130 ? -10.187 3.674 10.169 1.00 88.31 130 TYR A CA 1
ATOM 1061 C C . TYR A 1 130 ? -10.912 3.064 11.381 1.00 88.31 130 TYR A C 1
ATOM 1063 O O . TYR A 1 130 ? -10.735 1.878 11.653 1.00 88.31 130 TYR A O 1
ATOM 1071 N N . LEU A 1 131 ? -11.778 3.823 12.070 1.00 91.69 131 LEU A N 1
ATOM 1072 C CA . LEU A 1 131 ? -12.607 3.302 13.163 1.00 91.69 131 LEU A CA 1
ATOM 1073 C C . LEU A 1 131 ? -13.657 2.318 12.638 1.00 91.69 131 LEU A C 1
ATOM 1075 O O . LEU A 1 131 ? -13.956 1.332 13.307 1.00 91.69 131 LEU A O 1
ATOM 1079 N N . THR A 1 132 ? -14.173 2.531 11.423 1.00 91.94 132 THR A N 1
ATOM 1080 C CA . THR A 1 132 ? -15.105 1.589 10.778 1.00 91.94 132 THR A CA 1
ATOM 1081 C C . THR A 1 132 ? -14.414 0.266 10.440 1.00 91.94 132 THR A C 1
ATOM 1083 O O . THR A 1 132 ? -14.962 -0.800 10.728 1.00 91.94 132 THR A O 1
ATOM 1086 N N . VAL A 1 133 ? -13.188 0.317 9.901 1.00 92.00 133 VAL A N 1
ATOM 1087 C CA . VAL A 1 133 ? -12.365 -0.884 9.652 1.00 92.00 133 VAL A CA 1
ATOM 1088 C C . VAL A 1 133 ? -12.007 -1.582 10.965 1.00 92.00 133 VAL A C 1
ATOM 1090 O O . VAL A 1 133 ? -12.198 -2.788 11.084 1.00 92.00 133 VAL A O 1
ATOM 1093 N N . PHE A 1 134 ? -11.560 -0.834 11.978 1.00 92.00 134 PHE A N 1
ATOM 1094 C CA . PHE A 1 134 ? -11.212 -1.369 13.296 1.00 92.00 134 PHE A CA 1
ATOM 1095 C C . PHE A 1 134 ? -12.403 -2.053 13.982 1.00 92.00 134 PHE A C 1
ATOM 1097 O O . PHE A 1 134 ? -12.275 -3.172 14.473 1.00 92.00 134 PHE A O 1
ATOM 1104 N N . MET A 1 135 ? -13.584 -1.426 13.974 1.00 92.44 135 MET A N 1
ATOM 1105 C CA . MET A 1 135 ? -14.788 -2.025 14.555 1.00 92.44 135 MET A CA 1
ATOM 1106 C C . MET A 1 135 ? -15.207 -3.297 13.816 1.00 92.44 135 MET A C 1
ATOM 1108 O O . MET A 1 135 ? -15.548 -4.273 14.481 1.00 92.44 135 MET A O 1
ATOM 1112 N N . ARG A 1 136 ? -15.124 -3.331 12.475 1.00 92.75 136 ARG A N 1
ATOM 1113 C CA . ARG A 1 136 ? -15.329 -4.563 11.688 1.00 92.75 136 ARG A CA 1
ATOM 1114 C C . ARG A 1 136 ? -14.319 -5.645 12.068 1.00 92.75 136 ARG A C 1
ATOM 1116 O O . ARG A 1 136 ? -14.730 -6.762 12.359 1.00 92.75 136 ARG A O 1
ATOM 1123 N N . ALA A 1 137 ? -13.034 -5.300 12.139 1.00 92.62 137 ALA A N 1
ATOM 1124 C CA . ALA A 1 137 ? -11.960 -6.212 12.519 1.00 92.62 137 ALA A CA 1
ATOM 1125 C C . ALA A 1 137 ? -12.187 -6.835 13.906 1.00 92.62 137 ALA A C 1
ATOM 1127 O O . ALA A 1 137 ? -11.978 -8.028 14.098 1.00 92.62 137 ALA A O 1
ATOM 1128 N N . CYS A 1 138 ? -12.674 -6.052 14.870 1.00 90.50 138 CYS A N 1
ATOM 1129 C CA . CYS A 1 138 ? -12.986 -6.533 16.215 1.00 90.50 138 CYS A CA 1
ATOM 1130 C C . CYS A 1 138 ? -14.195 -7.484 16.285 1.00 90.50 138 CYS A C 1
ATOM 1132 O O . CYS A 1 138 ? -14.257 -8.275 17.223 1.00 90.50 138 CYS A O 1
ATOM 1134 N N . ILE A 1 139 ? -15.146 -7.419 15.341 1.00 88.88 139 ILE A N 1
ATOM 1135 C CA . ILE A 1 139 ? -16.419 -8.175 15.396 1.00 88.88 139 ILE A CA 1
ATOM 1136 C C . ILE A 1 139 ? -16.624 -9.168 14.239 1.00 88.88 139 ILE A C 1
ATOM 1138 O O . ILE A 1 139 ? -17.705 -9.748 14.122 1.00 88.88 139 ILE A O 1
ATOM 1142 N N . ALA A 1 140 ? -15.629 -9.359 13.366 1.00 90.62 140 ALA A N 1
ATOM 1143 C CA . ALA A 1 140 ? -15.759 -10.225 12.197 1.00 90.62 140 ALA A CA 1
ATOM 1144 C C . ALA A 1 140 ? -16.042 -11.694 12.601 1.00 90.62 140 ALA A C 1
ATOM 1146 O O . ALA A 1 140 ? -15.391 -12.226 13.501 1.00 90.62 140 ALA A O 1
ATOM 1147 N N . PRO A 1 141 ? -16.996 -12.384 11.945 1.00 85.06 141 PRO A N 1
ATOM 1148 C CA . PRO A 1 141 ? -17.533 -13.657 12.439 1.00 85.06 141 PRO A CA 1
ATOM 1149 C C . PRO A 1 141 ? -16.634 -14.883 12.202 1.00 85.06 141 PRO A C 1
ATOM 1151 O O . PRO A 1 141 ? -16.983 -15.970 12.658 1.00 85.06 141 PRO A O 1
ATOM 1154 N N . VAL A 1 142 ? -15.524 -14.740 11.467 1.00 84.00 142 VAL A N 1
ATOM 1155 C CA . VAL A 1 142 ? -14.627 -15.850 11.082 1.00 84.00 142 VAL A CA 1
ATOM 1156 C C . VAL A 1 142 ? -13.182 -15.577 11.501 1.00 84.00 142 VAL A C 1
ATOM 1158 O O . VAL A 1 142 ? -12.555 -16.441 12.107 1.00 84.00 142 VAL A O 1
ATOM 1161 N N . ASP A 1 143 ? -12.663 -14.384 11.207 1.00 86.75 143 ASP A N 1
ATOM 1162 C CA . ASP A 1 143 ? -11.297 -13.944 11.521 1.00 86.75 143 ASP A CA 1
ATOM 1163 C C . ASP A 1 143 ? -11.261 -12.656 12.368 1.00 86.75 143 ASP A C 1
ATOM 1165 O O . ASP A 1 143 ? -10.339 -11.849 12.267 1.00 86.75 143 ASP A O 1
ATOM 1169 N N . GLY A 1 144 ? -12.260 -12.479 13.240 1.00 90.50 144 GLY A N 1
ATOM 1170 C CA . GLY A 1 144 ? -12.331 -11.370 14.192 1.00 90.50 144 GLY A CA 1
ATOM 1171 C C . GLY A 1 144 ? -11.160 -11.335 15.178 1.00 90.50 144 GLY A C 1
ATOM 1172 O O . GLY A 1 144 ? -10.758 -12.351 15.744 1.00 90.50 144 GLY A O 1
ATOM 1173 N N . LEU A 1 145 ? -10.628 -10.135 15.409 1.00 91.56 145 LEU A N 1
ATOM 1174 C CA . LEU A 1 145 ? -9.445 -9.901 16.242 1.00 91.56 145 LEU A CA 1
ATOM 1175 C C . LEU A 1 145 ? -9.705 -10.040 17.750 1.00 91.56 145 LEU A C 1
ATOM 1177 O O . LEU A 1 145 ? -8.755 -10.172 18.525 1.00 91.56 145 LEU A O 1
ATOM 1181 N N . LEU A 1 146 ? -10.967 -10.007 18.184 1.00 89.56 146 LEU A N 1
ATOM 1182 C CA . LEU A 1 146 ? -11.366 -10.238 19.571 1.00 89.56 146 LEU A CA 1
ATOM 1183 C C . LEU A 1 146 ? -12.026 -11.608 19.706 1.00 89.56 146 LEU A C 1
ATOM 1185 O O . LEU A 1 146 ? -12.847 -12.008 18.881 1.00 89.56 146 LEU A O 1
ATOM 1189 N N . LYS A 1 147 ? -11.712 -12.313 20.793 1.00 83.31 147 LYS A N 1
ATOM 1190 C CA . LYS A 1 147 ? -12.400 -13.557 21.140 1.00 83.31 147 LYS A CA 1
ATOM 1191 C C . LYS A 1 147 ? -13.857 -13.261 21.479 1.00 83.31 147 LYS A C 1
ATOM 1193 O O . LYS A 1 147 ? -14.149 -12.331 22.232 1.00 83.31 147 LYS A O 1
ATOM 1198 N N . SER A 1 148 ? -14.760 -14.104 20.978 1.00 71.00 148 SER A N 1
ATOM 1199 C CA . SER A 1 148 ? -16.148 -14.125 21.447 1.00 71.00 148 SER A CA 1
ATOM 1200 C C . SER A 1 148 ? -16.186 -14.276 22.974 1.00 71.00 148 SER A C 1
ATOM 1202 O O . SER A 1 148 ? -15.324 -14.938 23.558 1.00 71.00 148 SER A O 1
ATOM 1204 N N . GLN A 1 149 ? -17.147 -13.621 23.629 1.00 64.69 149 GLN A N 1
ATOM 1205 C CA . GLN A 1 149 ? -17.188 -13.528 25.088 1.00 64.69 149 GLN A CA 1
ATOM 1206 C C . GLN A 1 149 ? -17.374 -14.906 25.737 1.00 64.69 149 GLN A C 1
ATOM 1208 O O . GLN A 1 149 ? -18.478 -15.445 25.795 1.00 64.69 149 GLN A O 1
ATOM 1213 N N . ASN A 1 150 ? -16.290 -15.437 26.302 1.00 56.44 150 ASN A N 1
ATOM 1214 C CA . ASN A 1 150 ? -16.364 -16.508 27.290 1.00 56.44 150 ASN A CA 1
ATOM 1215 C C . ASN A 1 150 ? -17.077 -16.003 28.559 1.00 56.44 150 ASN A C 1
ATOM 1217 O O . ASN A 1 150 ? -17.063 -14.808 28.859 1.00 56.44 150 ASN A O 1
ATOM 1221 N N . HIS A 1 151 ? -17.653 -16.927 29.335 1.00 54.31 151 HIS A N 1
ATOM 1222 C CA . HIS A 1 151 ? -18.482 -16.626 30.512 1.00 54.31 151 HIS A CA 1
ATOM 1223 C C . HIS A 1 151 ? -17.829 -15.718 31.578 1.00 54.31 151 HIS A C 1
ATOM 1225 O O . HIS A 1 151 ? -18.557 -15.061 32.318 1.00 54.31 151 HIS A O 1
ATOM 1231 N N . ASP A 1 152 ? -16.496 -15.625 31.629 1.00 59.69 152 ASP A N 1
ATOM 1232 C CA . ASP A 1 152 ? -15.753 -14.758 32.560 1.00 59.69 152 ASP A CA 1
ATOM 1233 C C . ASP A 1 152 ? -15.687 -13.271 32.134 1.00 59.69 152 ASP A C 1
ATOM 1235 O O . ASP A 1 152 ? -15.037 -12.459 32.794 1.00 59.69 152 ASP A O 1
ATOM 1239 N N . GLY A 1 153 ? -16.315 -12.889 31.015 1.00 58.34 153 GLY A N 1
ATOM 1240 C CA . GLY A 1 153 ? -16.480 -11.489 30.588 1.00 58.34 153 GLY A CA 1
ATOM 1241 C C . GLY A 1 153 ? -15.217 -10.780 30.074 1.00 58.34 153 GLY A C 1
ATOM 1242 O O . GLY A 1 153 ? -15.287 -9.622 29.663 1.00 58.34 153 GLY A O 1
ATOM 1243 N N . GLN A 1 154 ? -14.059 -11.447 30.057 1.00 56.78 154 GLN A N 1
ATOM 1244 C CA . GLN A 1 154 ? -12.806 -10.873 29.561 1.00 56.78 154 GLN A CA 1
ATOM 1245 C C . GLN A 1 154 ? -12.697 -10.975 28.031 1.00 56.78 154 GLN A C 1
ATOM 1247 O O . GLN A 1 154 ? -12.378 -12.027 27.478 1.00 56.78 154 GLN A O 1
ATOM 1252 N N . SER A 1 155 ? -12.909 -9.848 27.346 1.00 66.69 155 SER A N 1
ATOM 1253 C CA . SER A 1 155 ? -12.688 -9.697 25.900 1.00 66.69 155 SER A CA 1
ATOM 1254 C C . SER A 1 155 ? -11.190 -9.639 25.562 1.00 66.69 155 SER A C 1
ATOM 1256 O O . SER A 1 155 ? -10.625 -8.565 25.358 1.00 66.69 155 SER A O 1
ATOM 1258 N N . GLY A 1 156 ? -10.530 -10.797 25.527 1.00 83.50 156 GLY A N 1
ATOM 1259 C CA . GLY A 1 156 ? -9.136 -10.919 25.091 1.00 83.50 156 GLY A CA 1
ATOM 1260 C C . GLY A 1 156 ? -8.978 -10.942 23.566 1.00 83.50 156 GLY A C 1
ATOM 1261 O O . GLY A 1 156 ? -9.865 -11.397 22.848 1.00 83.50 156 GLY A O 1
ATOM 1262 N N . TRP A 1 157 ? -7.813 -10.519 23.070 1.00 88.19 157 TRP A N 1
ATOM 1263 C CA . TRP A 1 157 ? -7.442 -10.674 21.658 1.00 88.19 157 TRP A CA 1
ATOM 1264 C C . TRP A 1 157 ? -7.418 -12.150 21.239 1.00 88.19 157 TRP A C 1
ATOM 1266 O O . TRP A 1 157 ? -6.949 -13.019 21.993 1.00 88.19 157 TRP A O 1
ATOM 1276 N N . ASP A 1 158 ? -7.851 -12.429 20.011 1.00 90.50 158 ASP A N 1
ATOM 1277 C CA . ASP A 1 158 ? -7.478 -13.662 19.333 1.00 90.50 158 ASP A CA 1
ATOM 1278 C C . ASP A 1 158 ? -6.090 -13.498 18.705 1.00 90.50 158 ASP A C 1
ATOM 1280 O O . ASP A 1 158 ? -5.873 -12.731 17.769 1.00 90.50 158 ASP A O 1
ATOM 1284 N N . THR A 1 159 ? -5.119 -14.212 19.267 1.00 90.88 159 THR A N 1
ATOM 1285 C CA . THR A 1 159 ? -3.715 -14.140 18.857 1.00 90.88 159 THR A CA 1
ATOM 1286 C C . THR A 1 159 ? -3.468 -14.767 17.488 1.00 90.88 159 THR A C 1
ATOM 1288 O O . THR A 1 159 ? -2.509 -14.385 16.824 1.00 90.88 159 THR A O 1
ATOM 1291 N N . VAL A 1 160 ? -4.314 -15.708 17.053 1.00 92.38 160 VAL A N 1
ATOM 1292 C CA . VAL A 1 160 ? -4.191 -16.362 15.744 1.00 92.38 160 VAL A CA 1
ATOM 1293 C C . VAL A 1 160 ? -4.746 -15.442 14.659 1.00 92.38 160 VAL A C 1
ATOM 1295 O O . VAL A 1 160 ? -4.063 -15.216 13.660 1.00 92.38 160 VAL A O 1
ATOM 1298 N N . ALA A 1 161 ? -5.920 -14.841 14.882 1.00 92.56 161 ALA A N 1
ATOM 1299 C CA . ALA A 1 161 ? -6.489 -13.844 13.974 1.00 92.56 161 ALA A CA 1
ATOM 1300 C C . ALA A 1 161 ? -5.594 -12.595 13.871 1.00 92.56 161 ALA A C 1
ATOM 1302 O O . ALA A 1 161 ? -5.242 -12.179 12.767 1.00 92.56 161 ALA A O 1
ATOM 1303 N N . ALA A 1 162 ? -5.128 -12.054 15.004 1.00 92.25 162 ALA A N 1
ATOM 1304 C CA . ALA A 1 162 ? -4.224 -10.903 15.022 1.00 92.25 162 ALA A CA 1
ATOM 1305 C C . ALA A 1 162 ? -2.891 -11.177 14.307 1.00 92.25 162 ALA A C 1
ATOM 1307 O O . ALA A 1 162 ? -2.434 -10.344 13.524 1.00 92.25 162 ALA A O 1
ATOM 1308 N N . GLN A 1 163 ? -2.281 -12.351 14.503 1.00 94.25 163 GLN A N 1
ATOM 1309 C CA . GLN A 1 163 ? -1.051 -12.689 13.785 1.00 94.25 163 GLN A CA 1
ATOM 1310 C C . GLN A 1 163 ? -1.302 -12.956 12.289 1.00 94.25 163 GLN A C 1
ATOM 1312 O O . GLN A 1 163 ? -0.489 -12.556 11.457 1.00 94.25 163 GLN A O 1
ATOM 1317 N N . ALA A 1 164 ? -2.439 -13.554 11.917 1.00 93.44 164 ALA A N 1
ATOM 1318 C CA . ALA A 1 164 ? -2.827 -13.713 10.514 1.00 93.44 164 ALA A CA 1
ATOM 1319 C C . ALA A 1 164 ? -3.076 -12.362 9.815 1.00 93.44 164 ALA A C 1
ATOM 1321 O O . ALA A 1 164 ? -2.702 -12.205 8.651 1.00 93.44 164 ALA A O 1
ATOM 1322 N N . TYR A 1 165 ? -3.646 -11.383 10.525 1.00 94.38 165 TYR A N 1
ATOM 1323 C CA . TYR A 1 165 ? -3.817 -10.010 10.046 1.00 94.38 165 TYR A CA 1
ATOM 1324 C C . TYR A 1 165 ? -2.463 -9.318 9.822 1.00 94.38 165 TYR A C 1
ATOM 1326 O O . TYR A 1 165 ? -2.232 -8.773 8.745 1.00 94.38 165 TYR A O 1
ATOM 1334 N N . LEU A 1 166 ? -1.532 -9.411 10.781 1.00 94.06 166 LEU A N 1
ATOM 1335 C CA . LEU A 1 166 ? -0.175 -8.859 10.640 1.00 94.06 166 LEU A CA 1
ATOM 1336 C C . LEU A 1 166 ? 0.597 -9.501 9.473 1.00 94.06 166 LEU A C 1
ATOM 1338 O O . LEU A 1 166 ? 1.178 -8.793 8.655 1.00 94.06 166 LEU A O 1
ATOM 1342 N N . HIS A 1 167 ? 0.533 -10.827 9.315 1.00 94.94 167 HIS A N 1
ATOM 1343 C CA . HIS A 1 167 ? 1.130 -11.499 8.154 1.00 94.94 167 HIS A CA 1
ATOM 1344 C C . HIS A 1 167 ? 0.478 -11.070 6.821 1.00 94.94 167 HIS A C 1
ATOM 1346 O O . HIS A 1 167 ? 1.163 -10.991 5.801 1.00 94.94 167 HIS A O 1
ATOM 1352 N N . GLY A 1 168 ? -0.830 -10.779 6.814 1.00 93.81 168 GLY A N 1
ATOM 1353 C CA . GLY A 1 168 ? -1.542 -10.237 5.651 1.00 93.81 168 GLY A CA 1
ATOM 1354 C C . GLY A 1 168 ? -1.119 -8.807 5.306 1.00 93.81 168 GLY A C 1
ATOM 1355 O O . GLY A 1 168 ? -0.887 -8.502 4.137 1.00 93.81 168 GLY A O 1
ATOM 1356 N N . HIS A 1 169 ? -0.946 -7.954 6.319 1.00 93.50 169 HIS A N 1
ATOM 1357 C CA . HIS A 1 169 ? -0.390 -6.605 6.191 1.00 93.50 169 HIS A CA 1
ATOM 1358 C C . HIS A 1 169 ? 1.016 -6.636 5.576 1.00 93.50 169 HIS A C 1
ATOM 1360 O O . HIS A 1 169 ? 1.270 -5.958 4.581 1.00 93.50 169 HIS A O 1
ATOM 1366 N N . ASP A 1 170 ? 1.902 -7.487 6.094 1.00 92.12 170 ASP A N 1
ATOM 1367 C CA . ASP A 1 170 ? 3.276 -7.607 5.595 1.00 92.12 170 ASP A CA 1
ATOM 1368 C C . ASP A 1 170 ? 3.330 -8.184 4.171 1.00 92.12 170 ASP A C 1
ATOM 1370 O O . ASP A 1 170 ? 4.214 -7.832 3.385 1.00 92.12 170 ASP A O 1
ATOM 1374 N N . ALA A 1 171 ? 2.374 -9.046 3.806 1.00 92.00 171 ALA A N 1
ATOM 1375 C CA . ALA A 1 171 ? 2.198 -9.507 2.432 1.00 92.00 171 ALA A CA 1
ATOM 1376 C C . ALA A 1 171 ? 1.730 -8.370 1.506 1.00 92.00 171 ALA A C 1
ATOM 1378 O O . ALA A 1 171 ? 2.318 -8.186 0.440 1.00 92.00 171 ALA A O 1
ATOM 1379 N N . LEU A 1 172 ? 0.737 -7.570 1.918 1.00 92.75 172 LEU A N 1
ATOM 1380 C CA . LEU A 1 172 ? 0.283 -6.408 1.147 1.00 92.75 172 LEU A CA 1
ATOM 1381 C C . LEU A 1 172 ? 1.405 -5.376 0.973 1.00 92.75 172 LEU A C 1
ATOM 1383 O O . LEU A 1 172 ? 1.622 -4.920 -0.147 1.00 92.75 172 LEU A O 1
ATOM 1387 N N . LEU A 1 173 ? 2.170 -5.062 2.025 1.00 89.69 173 LEU A N 1
ATOM 1388 C CA . LEU A 1 173 ? 3.325 -4.162 1.933 1.00 89.69 173 LEU A CA 1
ATOM 1389 C C . LEU A 1 173 ? 4.348 -4.637 0.894 1.00 89.69 173 LEU A C 1
ATOM 1391 O O . LEU A 1 173 ? 4.785 -3.839 0.067 1.00 89.69 173 LEU A O 1
ATOM 1395 N N . LYS A 1 174 ? 4.688 -5.933 0.874 1.00 88.25 174 LYS A N 1
ATOM 1396 C CA . LYS A 1 174 ? 5.603 -6.506 -0.133 1.00 88.25 174 LYS A CA 1
ATOM 1397 C C . LYS A 1 174 ? 5.055 -6.377 -1.557 1.00 88.25 174 LYS A C 1
ATOM 1399 O O . LYS A 1 174 ? 5.814 -6.078 -2.475 1.00 88.25 174 LYS A O 1
ATOM 1404 N N . ILE A 1 175 ? 3.747 -6.548 -1.749 1.00 89.50 175 ILE A N 1
ATOM 1405 C CA . ILE A 1 175 ? 3.111 -6.370 -3.063 1.00 89.50 175 ILE A CA 1
ATOM 1406 C C . ILE A 1 175 ? 3.104 -4.885 -3.472 1.00 89.50 175 ILE A C 1
ATOM 1408 O O . ILE A 1 175 ? 3.437 -4.568 -4.612 1.00 89.50 175 ILE A O 1
ATOM 1412 N N . LEU A 1 176 ? 2.805 -3.965 -2.548 1.00 85.88 176 LEU A N 1
ATOM 1413 C CA . LEU A 1 176 ? 2.851 -2.516 -2.790 1.00 85.88 176 LEU A CA 1
ATOM 1414 C C . LEU A 1 176 ? 4.268 -2.028 -3.130 1.00 85.88 176 LEU A C 1
ATOM 1416 O O . LEU A 1 176 ? 4.423 -1.189 -4.016 1.00 85.88 176 LEU A O 1
ATOM 1420 N N . MET A 1 177 ? 5.309 -2.593 -2.504 1.00 83.62 177 MET A N 1
ATOM 1421 C CA . MET A 1 177 ? 6.704 -2.341 -2.890 1.00 83.62 177 MET A CA 1
ATOM 1422 C C . MET A 1 177 ? 6.964 -2.742 -4.344 1.00 83.62 177 MET A C 1
ATOM 1424 O O . MET A 1 177 ? 7.541 -1.954 -5.089 1.00 83.62 177 MET A O 1
ATOM 1428 N N . VAL A 1 178 ? 6.530 -3.940 -4.755 1.00 82.75 178 VAL A N 1
ATOM 1429 C CA . VAL A 1 178 ? 6.687 -4.425 -6.138 1.00 82.75 178 VAL A CA 1
ATOM 1430 C C . VAL A 1 178 ? 5.929 -3.530 -7.119 1.00 82.75 178 VAL A C 1
ATOM 1432 O O . VAL A 1 178 ? 6.512 -3.109 -8.114 1.00 82.75 178 VAL A O 1
ATOM 1435 N N . LEU A 1 179 ? 4.676 -3.170 -6.824 1.00 81.88 179 LEU A N 1
ATOM 1436 C CA . LEU A 1 179 ? 3.887 -2.256 -7.658 1.00 81.88 179 LEU A CA 1
ATOM 1437 C C . LEU A 1 179 ? 4.552 -0.880 -7.796 1.00 81.88 179 LEU A C 1
ATOM 1439 O O . LEU A 1 179 ? 4.657 -0.371 -8.910 1.00 81.88 179 LEU A O 1
ATOM 1443 N N . GLY A 1 180 ? 5.108 -0.333 -6.711 1.00 77.00 180 GLY A N 1
ATOM 1444 C CA . GLY A 1 180 ? 5.883 0.909 -6.749 1.00 77.00 180 GLY A CA 1
ATOM 1445 C C . GLY A 1 180 ? 7.083 0.862 -7.707 1.00 77.00 180 GLY A C 1
ATOM 1446 O O . GLY A 1 180 ? 7.369 1.866 -8.357 1.00 77.00 180 GLY A O 1
ATOM 1447 N N . GLN A 1 181 ? 7.746 -0.293 -7.864 1.00 75.00 181 GLN A N 1
ATOM 1448 C CA . GLN A 1 181 ? 8.847 -0.470 -8.831 1.00 75.00 181 GLN A CA 1
ATOM 1449 C C . GLN A 1 181 ? 8.387 -0.699 -10.280 1.00 75.00 181 GLN A C 1
ATOM 1451 O O . GLN A 1 181 ? 9.208 -0.601 -11.192 1.00 75.00 181 GLN A O 1
ATOM 1456 N N . LEU A 1 182 ? 7.117 -1.057 -10.498 1.00 73.75 182 LEU A N 1
ATOM 1457 C CA . LEU A 1 182 ? 6.555 -1.344 -11.824 1.00 73.75 182 LEU A CA 1
ATOM 1458 C C . LEU A 1 182 ? 5.846 -0.129 -12.437 1.00 73.75 182 LEU A C 1
ATOM 1460 O O . LEU A 1 182 ? 5.847 0.018 -13.658 1.00 73.75 182 LEU A O 1
ATOM 1464 N N . ASP A 1 183 ? 5.250 0.717 -11.595 1.00 63.09 183 ASP A N 1
ATOM 1465 C CA . ASP A 1 183 ? 4.433 1.860 -12.012 1.00 63.09 183 ASP A CA 1
ATOM 1466 C C . ASP A 1 183 ? 5.210 3.187 -11.998 1.00 63.09 183 ASP A C 1
ATOM 1468 O O . ASP A 1 183 ? 5.125 3.979 -12.938 1.00 63.09 183 ASP A O 1
ATOM 1472 N N . SER A 1 184 ? 6.042 3.426 -10.975 1.00 55.84 184 SER A N 1
ATOM 1473 C CA . SER A 1 184 ? 6.730 4.714 -10.837 1.00 55.84 184 SER A CA 1
ATOM 1474 C C . SER A 1 184 ? 7.934 4.862 -11.777 1.00 55.84 184 SER A C 1
ATOM 1476 O O . SER A 1 184 ? 8.781 3.980 -11.915 1.00 55.84 184 SER A O 1
ATOM 1478 N N . GLY A 1 185 ? 8.075 6.047 -12.379 1.00 51.38 185 GLY A N 1
ATOM 1479 C CA . GLY A 1 185 ? 9.223 6.398 -13.225 1.00 51.38 185 GLY A CA 1
ATOM 1480 C C . GLY A 1 185 ? 10.543 6.640 -12.474 1.00 51.38 185 GLY A C 1
ATOM 1481 O O . GLY A 1 185 ? 11.506 7.102 -13.089 1.00 51.38 185 GLY A O 1
ATOM 1482 N N . GLN A 1 186 ? 10.602 6.390 -11.160 1.00 52.84 186 GLN A N 1
ATOM 1483 C CA . GLN A 1 186 ? 11.794 6.538 -10.318 1.00 52.84 186 GLN A CA 1
ATOM 1484 C C . GLN A 1 186 ? 11.824 5.463 -9.223 1.00 52.84 186 GLN A C 1
ATOM 1486 O O . GLN A 1 186 ? 11.029 5.507 -8.291 1.00 52.84 186 GLN A O 1
ATOM 1491 N N . CYS A 1 187 ? 12.814 4.566 -9.286 1.00 61.16 187 CYS A N 1
ATOM 1492 C CA . CYS A 1 187 ? 13.119 3.563 -8.260 1.00 61.16 187 CYS A CA 1
ATOM 1493 C C . CYS A 1 187 ? 13.436 4.179 -6.878 1.00 61.16 187 CYS A C 1
ATOM 1495 O O . CYS A 1 187 ? 14.604 4.288 -6.486 1.00 61.16 187 CYS A O 1
ATOM 1497 N N . ALA A 1 188 ? 12.414 4.529 -6.096 1.00 66.38 188 ALA A N 1
ATOM 1498 C CA . ALA A 1 188 ? 12.568 4.692 -4.654 1.00 66.38 188 ALA A CA 1
ATOM 1499 C C . ALA A 1 188 ? 13.015 3.357 -4.043 1.00 66.38 188 ALA A C 1
ATOM 1501 O O . ALA A 1 188 ? 12.507 2.296 -4.416 1.00 66.38 188 ALA A O 1
ATOM 1502 N N . ARG A 1 189 ? 13.966 3.369 -3.105 1.00 73.50 189 ARG A N 1
ATOM 1503 C CA . ARG A 1 189 ? 14.399 2.117 -2.461 1.00 73.50 189 ARG A CA 1
ATOM 1504 C C . ARG A 1 189 ? 13.289 1.566 -1.569 1.00 73.50 189 ARG A C 1
ATOM 1506 O O . ARG A 1 189 ? 12.533 2.329 -0.975 1.00 73.50 189 ARG A O 1
ATOM 1513 N N . VAL A 1 190 ? 13.252 0.248 -1.373 1.00 75.44 190 VAL A N 1
ATOM 1514 C CA . VAL A 1 190 ? 12.314 -0.388 -0.426 1.00 75.44 190 VAL A CA 1
ATOM 1515 C C . VAL A 1 190 ? 12.467 0.199 0.985 1.00 75.44 190 VAL A C 1
ATOM 1517 O O . VAL A 1 190 ? 11.474 0.495 1.643 1.00 75.44 190 VAL A O 1
ATOM 1520 N N . SER A 1 191 ? 13.702 0.474 1.412 1.00 76.88 191 SER A N 1
ATOM 1521 C CA . SER A 1 191 ? 14.003 1.157 2.678 1.00 76.88 191 SER A CA 1
ATOM 1522 C C . SER A 1 191 ? 13.568 2.628 2.741 1.00 76.88 191 SER A C 1
ATOM 1524 O O . SER A 1 191 ? 13.443 3.165 3.835 1.00 76.88 191 SER A O 1
ATOM 1526 N N . GLU A 1 192 ? 13.324 3.283 1.603 1.00 78.88 192 GLU A N 1
ATOM 1527 C CA . GLU A 1 192 ? 12.819 4.660 1.527 1.00 78.88 192 GLU A CA 1
ATOM 1528 C C . GLU A 1 192 ? 11.276 4.662 1.504 1.00 78.88 192 GLU A C 1
ATOM 1530 O O . GLU A 1 192 ? 10.658 5.457 2.214 1.00 78.88 192 GLU A O 1
ATOM 1535 N N . LEU A 1 193 ? 10.651 3.710 0.794 1.00 79.56 193 LEU A N 1
ATOM 1536 C CA . LEU A 1 193 ? 9.200 3.457 0.828 1.00 79.56 193 LEU A CA 1
ATOM 1537 C C . LEU A 1 193 ? 8.709 3.094 2.242 1.00 79.56 193 LEU A C 1
ATOM 1539 O O . LEU A 1 193 ? 7.683 3.599 2.685 1.00 79.56 193 LEU A O 1
ATOM 1543 N N . LEU A 1 194 ? 9.485 2.303 2.993 1.00 82.81 194 LEU A N 1
ATOM 1544 C CA . LEU A 1 194 ? 9.227 1.981 4.407 1.00 82.81 194 LEU A CA 1
ATOM 1545 C C . LEU A 1 194 ? 9.376 3.174 5.376 1.00 82.81 194 LEU A C 1
ATOM 1547 O O . LEU A 1 194 ? 9.177 3.007 6.577 1.00 82.81 194 LEU A O 1
ATOM 1551 N N . THR A 1 195 ? 9.724 4.369 4.886 1.00 83.94 195 THR A N 1
ATOM 1552 C CA . THR A 1 195 ? 9.786 5.608 5.690 1.00 83.94 195 THR A CA 1
ATOM 1553 C C . THR A 1 195 ? 8.741 6.653 5.290 1.00 83.94 195 THR A C 1
ATOM 1555 O O . THR A 1 195 ? 8.829 7.804 5.717 1.00 83.94 195 THR A O 1
ATOM 1558 N N . LEU A 1 196 ? 7.751 6.268 4.477 1.00 86.31 196 LEU A N 1
ATOM 1559 C CA . LEU A 1 196 ? 6.606 7.112 4.147 1.00 86.31 196 LEU A CA 1
ATOM 1560 C C . LEU A 1 196 ? 5.666 7.232 5.357 1.00 86.31 196 LEU A C 1
ATOM 1562 O O . LEU A 1 196 ? 4.943 6.298 5.687 1.00 86.31 196 LEU A O 1
ATOM 1566 N N . GLU A 1 197 ? 5.663 8.398 6.001 1.00 88.56 197 GLU A N 1
ATOM 1567 C CA . GLU A 1 197 ? 4.673 8.747 7.029 1.00 88.56 197 GLU A CA 1
ATOM 1568 C C . GLU A 1 197 ? 3.315 9.038 6.344 1.00 88.56 197 GLU A C 1
ATOM 1570 O O . GLU A 1 197 ? 3.267 9.792 5.370 1.00 88.56 197 GLU A O 1
ATOM 1575 N N . ASP A 1 198 ? 2.197 8.510 6.840 1.00 87.69 198 ASP A N 1
ATOM 1576 C CA . ASP A 1 198 ? 0.846 8.827 6.330 1.00 87.69 198 ASP A CA 1
ATOM 1577 C C . ASP A 1 198 ? 0.396 10.257 6.703 1.00 87.69 198 ASP A C 1
ATOM 1579 O O . ASP A 1 198 ? -0.397 10.899 6.005 1.00 87.69 198 ASP A O 1
ATOM 1583 N N . THR A 1 199 ? 0.939 10.752 7.816 1.00 92.06 199 THR A N 1
ATOM 1584 C CA . THR A 1 199 ? 0.541 11.968 8.521 1.00 92.06 199 THR A CA 1
ATOM 1585 C C . THR A 1 199 ? 1.783 12.745 8.957 1.00 92.06 199 THR A C 1
ATOM 1587 O O . THR A 1 199 ? 2.814 12.168 9.295 1.00 92.06 199 THR A O 1
ATOM 1590 N N . ASN A 1 200 ? 1.710 14.080 8.966 1.00 92.88 200 ASN A N 1
ATOM 1591 C CA . ASN A 1 200 ? 2.802 14.918 9.467 1.00 92.88 200 ASN A CA 1
ATOM 1592 C C . ASN A 1 200 ? 3.148 14.555 10.924 1.00 92.88 200 ASN A C 1
ATOM 1594 O O . ASN A 1 200 ? 2.291 14.633 11.808 1.00 92.88 200 ASN A O 1
ATOM 1598 N N . THR A 1 201 ? 4.413 14.259 11.211 1.00 91.25 201 THR A N 1
ATOM 1599 C CA . THR A 1 201 ? 4.897 14.035 12.580 1.00 91.25 201 THR A CA 1
ATOM 1600 C C . THR A 1 201 ? 5.442 15.341 13.178 1.00 91.25 201 THR A C 1
ATOM 1602 O O . THR A 1 201 ? 5.260 16.427 12.629 1.00 91.25 201 THR A O 1
ATOM 1605 N N . ARG A 1 202 ? 6.115 15.278 14.337 1.00 90.38 202 ARG A N 1
ATOM 1606 C CA . ARG A 1 202 ? 6.821 16.445 14.911 1.00 90.38 202 ARG A CA 1
ATOM 1607 C C . ARG A 1 202 ? 8.165 16.746 14.235 1.00 90.38 202 ARG A C 1
ATOM 1609 O O . ARG A 1 202 ? 8.732 17.803 14.492 1.00 90.38 202 ARG A O 1
ATOM 1616 N N . SER A 1 203 ? 8.693 15.819 13.435 1.00 87.69 203 SER A N 1
ATOM 1617 C CA . SER A 1 203 ? 10.046 15.880 12.855 1.00 87.69 203 SER A CA 1
ATOM 1618 C C . SER A 1 203 ? 10.091 15.628 11.344 1.00 87.69 203 SER A C 1
ATOM 1620 O O . SER A 1 203 ? 11.129 15.859 10.727 1.00 87.69 203 SER A O 1
ATOM 1622 N N . ARG A 1 204 ? 8.987 15.165 10.746 1.00 86.31 204 ARG A N 1
ATOM 1623 C CA . ARG A 1 204 ? 8.833 14.858 9.317 1.00 86.31 204 ARG A CA 1
ATOM 1624 C C . ARG A 1 204 ? 7.458 15.309 8.831 1.00 86.31 204 ARG A C 1
ATOM 1626 O O . ARG A 1 204 ? 6.504 15.350 9.605 1.00 86.31 204 ARG A O 1
ATOM 1633 N N . LEU A 1 205 ? 7.354 15.619 7.544 1.00 90.31 205 LEU A N 1
ATOM 1634 C CA . LEU A 1 205 ? 6.064 15.778 6.871 1.00 90.31 205 LEU A CA 1
ATOM 1635 C C . LEU A 1 205 ? 5.575 14.413 6.375 1.00 90.31 205 LEU A C 1
ATOM 1637 O O . LEU A 1 205 ? 6.375 13.484 6.255 1.00 90.31 205 LEU A O 1
ATOM 1641 N N . ARG A 1 206 ? 4.277 14.303 6.077 1.00 91.69 206 ARG A N 1
ATOM 1642 C CA . ARG A 1 206 ? 3.720 13.113 5.421 1.00 91.69 206 ARG A CA 1
ATOM 1643 C C . ARG A 1 206 ? 4.427 12.833 4.091 1.00 91.69 206 ARG A C 1
ATOM 1645 O O . ARG A 1 206 ? 4.694 13.749 3.313 1.00 91.69 206 ARG A O 1
ATOM 1652 N N . GLY A 1 207 ? 4.689 11.558 3.838 1.00 89.06 207 GLY A N 1
ATOM 1653 C CA . GLY A 1 207 ? 5.210 11.041 2.582 1.00 89.06 207 GLY A CA 1
ATOM 1654 C C . GLY A 1 207 ? 4.129 10.757 1.538 1.00 89.06 207 GLY A C 1
ATOM 1655 O O . GLY A 1 207 ? 4.485 10.454 0.409 1.00 89.06 207 GLY A O 1
ATOM 1656 N N . ILE A 1 208 ? 2.835 10.849 1.862 1.00 89.25 208 ILE A N 1
ATOM 1657 C CA . ILE A 1 208 ? 1.723 10.604 0.924 1.00 89.25 208 ILE A CA 1
ATOM 1658 C C . ILE A 1 208 ? 0.834 11.851 0.844 1.00 89.25 208 ILE A C 1
ATOM 1660 O O . ILE A 1 208 ? 0.502 12.444 1.872 1.00 89.25 208 ILE A O 1
ATOM 1664 N N . GLY A 1 209 ? 0.439 12.250 -0.366 1.00 90.31 209 GLY A N 1
ATOM 1665 C CA . GLY A 1 209 ? -0.428 13.409 -0.585 1.00 90.31 209 GLY A CA 1
ATOM 1666 C C . GLY A 1 209 ? -1.214 13.355 -1.893 1.00 90.31 209 GLY A C 1
ATOM 1667 O O . GLY A 1 209 ? -1.079 12.420 -2.685 1.00 90.31 209 GLY A O 1
ATOM 1668 N N . ILE A 1 210 ? -2.047 14.374 -2.115 1.00 90.19 210 ILE A N 1
ATOM 1669 C CA . ILE A 1 210 ? -2.892 14.511 -3.314 1.00 90.19 210 ILE A CA 1
ATOM 1670 C C . ILE A 1 210 ? -2.614 15.850 -4.004 1.00 90.19 210 ILE A C 1
ATOM 1672 O O . ILE A 1 210 ? -2.579 16.904 -3.368 1.00 90.19 210 ILE A O 1
ATOM 1676 N N . PHE A 1 211 ? -2.419 15.828 -5.323 1.00 87.25 211 PHE A N 1
ATOM 1677 C CA . PHE A 1 211 ? -2.228 17.031 -6.133 1.00 87.25 211 PHE A CA 1
ATOM 1678 C C . PHE A 1 211 ? -2.802 16.840 -7.539 1.00 87.25 211 PHE A C 1
ATOM 1680 O O . PHE A 1 211 ? -2.654 15.784 -8.142 1.00 87.25 211 PHE A O 1
ATOM 1687 N N . GLY A 1 212 ? -3.501 17.850 -8.067 1.00 84.31 212 GLY A N 1
ATOM 1688 C CA . GLY A 1 212 ? -4.123 17.779 -9.400 1.00 84.31 212 GLY A CA 1
ATOM 1689 C C . GLY A 1 212 ? -5.197 16.690 -9.567 1.00 84.31 212 GLY A C 1
ATOM 1690 O O . GLY A 1 212 ? -5.603 16.418 -10.691 1.00 84.31 212 GLY A O 1
ATOM 1691 N N . GLY A 1 213 ? -5.650 16.066 -8.474 1.00 84.25 213 GLY A N 1
ATOM 1692 C CA . GLY A 1 213 ? -6.533 14.896 -8.491 1.00 84.25 213 GLY A CA 1
ATOM 1693 C C . GLY A 1 213 ? -5.829 13.547 -8.652 1.00 84.25 213 GLY A C 1
ATOM 1694 O O . GLY A 1 213 ? -6.510 12.535 -8.787 1.00 84.25 213 GLY A O 1
ATOM 1695 N N . GLN A 1 214 ? -4.497 13.525 -8.597 1.00 84.19 214 GLN A N 1
ATOM 1696 C CA . GLN A 1 214 ? -3.673 12.320 -8.516 1.00 84.19 214 GLN A CA 1
ATOM 1697 C C . GLN A 1 214 ? -3.110 12.170 -7.092 1.00 84.19 214 GLN A C 1
ATOM 1699 O O . GLN A 1 214 ? -2.842 13.167 -6.416 1.00 84.19 214 GLN A O 1
ATOM 1704 N N . MET A 1 215 ? -2.911 10.932 -6.636 1.00 86.00 215 MET A N 1
ATOM 1705 C CA . MET A 1 215 ? -2.138 10.643 -5.423 1.00 86.00 215 MET A CA 1
ATOM 1706 C C . MET A 1 215 ? -0.648 10.550 -5.775 1.00 86.00 215 MET A C 1
ATOM 1708 O O . MET A 1 215 ? -0.303 10.060 -6.847 1.00 86.00 215 MET A O 1
ATOM 1712 N N . PHE A 1 216 ? 0.231 11.004 -4.883 1.00 84.00 216 PHE A N 1
ATOM 1713 C CA . PHE A 1 216 ? 1.681 10.944 -5.074 1.00 84.00 216 PHE A CA 1
ATOM 1714 C C . PHE A 1 216 ? 2.416 10.655 -3.757 1.00 84.00 216 PHE A C 1
ATOM 1716 O O . PHE A 1 216 ? 1.892 10.903 -2.667 1.00 84.00 216 PHE A O 1
ATOM 1723 N N . SER A 1 217 ? 3.653 10.160 -3.863 1.00 83.94 217 SER A N 1
ATOM 1724 C CA . SER A 1 217 ? 4.528 9.869 -2.722 1.00 83.94 217 SER A CA 1
ATOM 1725 C C . SER A 1 217 ? 5.824 10.690 -2.738 1.00 83.94 217 SER A C 1
ATOM 1727 O O . SER A 1 217 ? 6.492 10.772 -3.769 1.00 83.94 217 SER A O 1
ATOM 1729 N N . ILE A 1 218 ? 6.226 11.229 -1.585 1.00 81.56 218 ILE A N 1
ATOM 1730 C CA . ILE A 1 218 ? 7.503 11.915 -1.351 1.00 81.56 218 ILE A CA 1
ATOM 1731 C C . ILE A 1 218 ? 8.423 11.008 -0.523 1.00 81.56 218 ILE A C 1
ATOM 1733 O O . ILE A 1 218 ? 8.323 10.947 0.701 1.00 81.56 218 ILE A O 1
ATOM 1737 N N . THR A 1 219 ? 9.374 10.339 -1.172 1.00 78.44 219 THR A N 1
ATOM 1738 C CA . THR A 1 219 ? 10.430 9.579 -0.484 1.00 78.44 219 THR A CA 1
ATOM 1739 C C . THR A 1 219 ? 11.662 10.444 -0.223 1.00 78.44 219 THR A C 1
ATOM 1741 O O . THR A 1 219 ? 12.234 11.021 -1.152 1.00 78.44 219 THR A O 1
ATOM 1744 N N . HIS A 1 220 ? 12.132 10.497 1.026 1.00 67.56 220 HIS A N 1
ATOM 1745 C CA . HIS A 1 220 ? 13.329 11.255 1.412 1.00 67.56 220 HIS A CA 1
ATOM 1746 C C . HIS A 1 220 ? 14.637 10.557 0.992 1.00 67.56 220 HIS A C 1
ATOM 1748 O O . HIS A 1 220 ? 15.356 9.982 1.810 1.00 67.56 220 HIS A O 1
ATOM 1754 N N . HIS A 1 221 ? 14.985 10.649 -0.292 1.00 63.12 221 HIS A N 1
ATOM 1755 C CA . HIS A 1 221 ? 16.255 10.137 -0.806 1.00 63.12 221 HIS A CA 1
ATOM 1756 C C . HIS A 1 221 ? 17.437 11.024 -0.367 1.00 63.12 221 HIS A C 1
ATOM 1758 O O . HIS A 1 221 ? 17.762 12.024 -1.013 1.00 63.12 221 HIS A O 1
ATOM 1764 N N . ASN A 1 222 ? 18.109 10.656 0.730 1.00 45.41 222 ASN A N 1
ATOM 1765 C CA . ASN A 1 222 ? 19.308 11.352 1.212 1.00 45.41 222 ASN A CA 1
ATOM 1766 C C . ASN A 1 222 ? 20.543 11.013 0.355 1.00 45.41 222 ASN A C 1
ATOM 1768 O O . ASN A 1 222 ? 21.452 10.287 0.766 1.00 45.41 222 ASN A O 1
ATOM 1772 N N . LYS A 1 223 ? 20.565 11.535 -0.873 1.00 41.88 223 LYS A N 1
ATOM 1773 C CA . LYS A 1 223 ? 21.751 11.521 -1.727 1.00 41.88 223 LYS A CA 1
ATOM 1774 C C . LYS A 1 223 ? 22.705 12.604 -1.230 1.00 41.88 223 LYS A C 1
ATOM 1776 O O . LYS A 1 223 ? 22.429 13.789 -1.391 1.00 41.88 223 LYS A O 1
ATOM 1781 N N . ALA A 1 224 ? 23.841 12.197 -0.669 1.00 31.03 224 ALA A N 1
ATOM 1782 C CA . ALA A 1 224 ? 24.897 13.098 -0.211 1.00 31.03 224 ALA A CA 1
ATOM 1783 C C . ALA A 1 224 ? 25.649 13.759 -1.390 1.00 31.03 224 ALA A C 1
ATOM 1785 O O . ALA A 1 224 ? 26.838 13.528 -1.602 1.00 31.03 224 ALA A O 1
ATOM 1786 N N . HIS A 1 225 ? 24.947 14.577 -2.178 1.00 40.78 225 HIS A N 1
ATOM 1787 C CA . HIS A 1 225 ? 25.559 15.486 -3.138 1.00 40.78 225 HIS A CA 1
ATOM 1788 C C . HIS A 1 225 ? 25.881 16.814 -2.462 1.00 40.78 225 HIS A C 1
ATOM 1790 O O . HIS A 1 225 ? 25.022 17.467 -1.870 1.00 40.78 225 HIS A O 1
ATOM 1796 N N . LEU A 1 226 ? 27.134 17.233 -2.606 1.00 37.56 226 LEU A N 1
ATOM 1797 C CA . LEU A 1 226 ? 27.542 18.598 -2.322 1.00 37.56 226 LEU A CA 1
ATOM 1798 C C . LEU A 1 226 ? 26.750 19.568 -3.215 1.00 37.56 226 LEU A C 1
ATOM 1800 O O . LEU A 1 226 ? 26.758 19.447 -4.437 1.00 37.56 226 LEU A O 1
ATOM 1804 N N . THR A 1 227 ? 26.147 20.568 -2.571 1.00 35.41 227 THR A N 1
ATOM 1805 C CA . THR A 1 227 ? 25.627 21.829 -3.134 1.00 35.41 227 THR A CA 1
ATOM 1806 C C . THR A 1 227 ? 24.435 21.794 -4.116 1.00 35.41 227 THR A C 1
ATOM 1808 O O . THR A 1 227 ? 24.578 21.467 -5.289 1.00 35.41 227 THR A O 1
ATOM 1811 N N . THR A 1 228 ? 23.336 22.418 -3.653 1.00 33.47 228 THR A N 1
ATOM 1812 C CA . THR A 1 228 ? 22.332 23.220 -4.408 1.00 33.47 228 THR A CA 1
ATOM 1813 C C . THR A 1 228 ? 20.968 22.579 -4.748 1.00 33.47 228 THR A C 1
ATOM 1815 O O . THR A 1 228 ? 20.868 21.703 -5.595 1.00 33.47 228 THR A O 1
ATOM 1818 N N . ASN A 1 229 ? 19.908 23.159 -4.155 1.00 30.58 229 ASN A N 1
ATOM 1819 C CA . ASN A 1 229 ? 18.465 23.093 -4.486 1.00 30.58 229 ASN A CA 1
ATOM 1820 C C . ASN A 1 229 ? 17.743 21.717 -4.507 1.00 30.58 229 ASN A C 1
ATOM 1822 O O . ASN A 1 229 ? 17.747 21.032 -5.527 1.00 30.58 229 ASN A O 1
ATOM 1826 N N . PRO A 1 230 ? 17.001 21.363 -3.430 1.00 37.22 230 PRO A N 1
ATOM 1827 C CA . PRO A 1 230 ? 16.310 20.078 -3.297 1.00 37.22 230 PRO A CA 1
ATOM 1828 C C . PRO A 1 230 ? 14.771 20.170 -3.434 1.00 37.22 230 PRO A C 1
ATOM 1830 O O . PRO A 1 230 ? 14.055 19.984 -2.454 1.00 37.22 230 PRO A O 1
ATOM 1833 N N . TYR A 1 231 ? 14.242 20.407 -4.640 1.00 29.33 231 TYR A N 1
ATOM 1834 C CA . TYR A 1 231 ? 12.807 20.213 -4.922 1.00 29.33 231 TYR A CA 1
ATOM 1835 C C . TYR A 1 231 ? 12.589 19.586 -6.302 1.00 29.33 231 TYR A C 1
ATOM 1837 O O . TYR A 1 231 ? 12.940 20.179 -7.320 1.00 29.33 231 TYR A O 1
ATOM 1845 N N . ALA A 1 232 ? 11.961 18.411 -6.327 1.00 32.50 232 ALA A N 1
ATOM 1846 C CA . ALA A 1 232 ? 11.435 17.773 -7.528 1.00 32.50 232 ALA A CA 1
ATOM 1847 C C . ALA A 1 232 ? 9.952 17.460 -7.297 1.00 32.50 232 ALA A C 1
ATOM 1849 O O . ALA A 1 232 ? 9.599 16.865 -6.281 1.00 32.50 232 ALA A O 1
ATOM 1850 N N . ILE A 1 233 ? 9.093 17.884 -8.224 1.00 26.16 233 ILE A N 1
ATOM 1851 C CA . ILE A 1 233 ? 7.666 17.545 -8.230 1.00 26.16 233 ILE A CA 1
ATOM 1852 C C . ILE A 1 233 ? 7.495 16.385 -9.209 1.00 26.16 233 ILE A C 1
ATOM 1854 O O . ILE A 1 233 ? 7.919 16.491 -10.360 1.00 26.16 233 ILE A O 1
ATOM 1858 N N . LEU A 1 234 ? 6.894 15.291 -8.746 1.00 36.12 234 LEU A N 1
ATOM 1859 C CA . LEU A 1 234 ? 6.558 14.129 -9.567 1.00 36.12 234 LEU A CA 1
ATOM 1860 C C . LEU A 1 234 ? 5.085 14.196 -10.011 1.00 36.12 234 LEU A C 1
ATOM 1862 O O . LEU A 1 234 ? 4.280 14.914 -9.414 1.00 36.12 234 LEU A O 1
ATOM 1866 N N . ARG A 1 235 ? 4.773 13.474 -11.088 1.00 27.98 235 ARG A N 1
ATOM 1867 C CA . ARG A 1 235 ? 3.443 13.256 -11.674 1.00 27.98 235 ARG A CA 1
ATOM 1868 C C . ARG A 1 235 ? 3.208 11.760 -11.828 1.00 27.98 235 ARG A C 1
ATOM 1870 O O . ARG A 1 235 ? 4.241 11.062 -11.938 1.00 27.98 235 ARG A O 1
#

Foldseek 3Di:
DDDADQDPLDDPDVPLVVCLVFWAQDDDPSPDIDDDPFDWDDDPPDDIWGWDADPVRQKIDTPVPDMDGPVNVVVVLVVLVVLLVVLVCVLQLNDDDDPQQLQPQDADPVDQDFQDDSCPDVSSVNVCSVVVSLVCLCDPPPLRQWDDDDPVRDTDGDPVSVVVSVVSVVVSLVSVLSNCSHHDSHDDGSVQVVPAANARHPVGHGQWHGDNSDIHGDGPDPDPDPDDDDDDDDD

pLDDT: mean 72.94, std 21.27, range [23.58, 94.94]

Radius of gyration: 21.44 Å; chains: 1; bounding box: 50×43×65 Å

Organism: NCBI:txid78861

Sequence (235 aa):
MVTEDFEDGKSSSTLLVYFSAIWGLSKEEGNEYLRPARSALRQSEGSVYHFYWSENGQTISWDRDTHLSMGQFRRLAHEAFHQAMVQSRRLMYDFEPEDPKIGSLRDQLSKTTPGYSFLTDPQNKLEELYLTVFMRACIAPVDGLLKSQNHDGQSGWDTVAAQAYLHGHDALLKILMVLGQLDSGQCARVSELLTLEDTNTRSRLRGIGIFGGQMFSITHHNKAHLTTNPYAILR